Protein AF-0000000072075194 (afdb_homodimer)

Nearest PDB structures (foldseek):
  6dkm-assembly2_D  TM=3.688E-01  e=5.308E+00  synthetic construct

Foldseek 3Di:
DVVVVVVVVVVVVVVVVVVVVVVVVLLVVLCVLLVDLVSLVVLVVLLVQLVLVHDDDDDDPVVSVVSVVSVVVSVVSVVSCCVRPVVSVVVSVVVVVVVVD/DVVVVVVVVVVVVVVVVVVVVVVVVLLVVLCVLLVDLVSLVVLVVLQVQLCLVHDDDDDDPVVSVVSVVSVVVSVVSVVSCCVRPVVSVVVSVVVVVVVVD

pLDDT: mean 93.62, std 7.43, range [58.84, 98.88]

Sequence (202 aa):
MDETYEDDQQQRSAQQAEQELRLQRDIDDIRHVMDSEQGRRVVWDVLTQGKVFGAILPVDALAMAFQEGQRNVSLALFQRVMANCPEQYLKMAAEASEDKVMDETYEDDQQQRSAQQAEQELRLQRDIDDIRHVMDSEQGRRVVWDVLTQGKVFGAILPVDALAMAFQEGQRNVSLALFQRVMANCPEQYLKMAAEASEDKV

Structure (mmCIF, N/CA/C/O backbone):
data_AF-0000000072075194-model_v1
#
loop_
_entity.id
_entity.type
_entity.pdbx_description
1 polymer 'Bbp19-like phage domain-containing protein'
#
loop_
_atom_site.group_PDB
_atom_site.id
_atom_site.type_symbol
_atom_site.label_atom_id
_atom_site.label_alt_id
_atom_site.label_comp_id
_atom_site.label_asym_id
_atom_site.label_entity_id
_atom_site.label_seq_id
_atom_site.pdbx_PDB_ins_code
_atom_site.Cartn_x
_atom_site.Cartn_y
_atom_site.Cartn_z
_atom_site.occupancy
_atom_site.B_iso_or_equiv
_atom_site.auth_seq_id
_atom_site.auth_comp_id
_atom_site.auth_asym_id
_atom_site.auth_atom_id
_atom_site.pdbx_PDB_model_num
ATOM 1 N N . MET A 1 1 ? -2.262 42.562 25.688 1 66.06 1 MET A N 1
ATOM 2 C CA . MET A 1 1 ? -1.32 41.438 25.703 1 66.06 1 MET A CA 1
ATOM 3 C C . MET A 1 1 ? -2.035 40.125 26.031 1 66.06 1 MET A C 1
ATOM 5 O O . MET A 1 1 ? -1.734 39.094 25.438 1 66.06 1 MET A O 1
ATOM 9 N N . ASP A 1 2 ? -3.25 40.219 26.734 1 88.94 2 ASP A N 1
ATOM 10 C CA . ASP A 1 2 ? -3.992 39.062 27.234 1 88.94 2 ASP A CA 1
ATOM 11 C C . ASP A 1 2 ? -4.84 38.438 26.125 1 88.94 2 ASP A C 1
ATOM 13 O O . ASP A 1 2 ? -4.938 37.219 26.016 1 88.94 2 ASP A O 1
ATOM 17 N N . GLU A 1 3 ? -5.246 39.281 25.188 1 91.38 3 GLU A N 1
ATOM 18 C CA . GLU A 1 3 ? -6.109 38.812 24.094 1 91.38 3 GLU A CA 1
ATOM 19 C C . GLU A 1 3 ? -5.32 38 23.062 1 91.38 3 GLU A C 1
ATOM 21 O O . GLU A 1 3 ? -5.824 37 22.531 1 91.38 3 GLU A O 1
ATOM 26 N N . THR A 1 4 ? -4.121 38.438 22.859 1 90.81 4 THR A N 1
ATOM 27 C CA . THR A 1 4 ? -3.242 37.75 21.922 1 90.81 4 THR A CA 1
ATOM 28 C C . THR A 1 4 ? -2.93 36.344 22.406 1 90.81 4 THR A C 1
ATOM 30 O O . THR A 1 4 ? -2.92 35.406 21.609 1 90.81 4 THR A O 1
ATOM 33 N N . TYR A 1 5 ? -2.729 36.312 23.703 1 90.31 5 TYR A N 1
ATOM 34 C CA . TYR A 1 5 ? -2.432 35.031 24.297 1 90.31 5 TYR A CA 1
ATOM 35 C C . TYR A 1 5 ? -3.631 34.094 24.203 1 90.31 5 TYR A C 1
ATOM 37 O O . TYR A 1 5 ? -3.479 32.906 23.906 1 90.31 5 TYR A O 1
ATOM 45 N N . GLU A 1 6 ? -4.832 34.562 24.5 1 90.25 6 GLU A N 1
ATOM 46 C CA . GLU A 1 6 ? -6.047 33.781 24.422 1 90.25 6 GLU A CA 1
ATOM 47 C C . GLU A 1 6 ? -6.305 33.312 23 1 90.25 6 GLU A C 1
ATOM 49 O O . GLU A 1 6 ? -6.734 32.156 22.781 1 90.25 6 GLU A O 1
ATOM 54 N N . ASP A 1 7 ? -6.074 34.156 22 1 90.75 7 ASP A N 1
ATOM 55 C CA . ASP A 1 7 ? -6.223 33.844 20.578 1 90.75 7 ASP A CA 1
ATOM 56 C C . ASP A 1 7 ? -5.23 32.75 20.172 1 90.75 7 ASP A C 1
ATOM 58 O O . ASP A 1 7 ? -5.586 31.812 19.453 1 90.75 7 ASP A O 1
ATOM 62 N N . ASP A 1 8 ? -4.047 32.906 20.672 1 90.88 8 ASP A N 1
ATOM 63 C CA . ASP A 1 8 ? -3.006 31.906 20.391 1 90.88 8 ASP A CA 1
ATOM 64 C C . ASP A 1 8 ? -3.359 30.547 20.984 1 90.88 8 ASP A C 1
ATOM 66 O O . ASP A 1 8 ? -3.16 29.516 20.344 1 90.88 8 ASP A O 1
ATOM 70 N N . GLN A 1 9 ? -3.906 30.594 22.188 1 91.38 9 GLN A N 1
ATOM 71 C CA . GLN A 1 9 ? -4.297 29.359 22.859 1 91.38 9 GLN A CA 1
ATOM 72 C C . GLN A 1 9 ? -5.457 28.688 22.125 1 91.38 9 GLN A C 1
ATOM 74 O O . GLN A 1 9 ? -5.488 27.453 21.984 1 91.38 9 GLN A O 1
ATOM 79 N N . GLN A 1 10 ? -6.434 29.406 21.703 1 91.31 10 GLN A N 1
ATOM 80 C CA . GLN A 1 10 ? -7.582 28.891 20.969 1 91.31 10 GLN A CA 1
ATOM 81 C C . GLN A 1 10 ? -7.152 28.281 19.641 1 91.31 10 GLN A C 1
ATOM 83 O O . GLN A 1 10 ? -7.652 27.219 19.25 1 91.31 10 GLN A O 1
ATOM 88 N N . GLN A 1 11 ? -6.254 29.031 18.969 1 92.06 11 GLN A N 1
ATOM 89 C CA . GLN A 1 11 ? -5.738 28.516 17.719 1 92.06 11 GLN A CA 1
ATOM 90 C C . GLN A 1 11 ? -4.992 27.203 17.922 1 92.06 11 GLN A C 1
ATOM 92 O O . GLN A 1 11 ? -5.172 26.25 17.141 1 92.06 11 GLN A O 1
ATOM 97 N N . ARG A 1 12 ? -4.219 27.203 18.953 1 92.12 12 ARG A N 1
ATOM 98 C CA . ARG A 1 12 ? -3.473 25.984 19.234 1 92.12 12 ARG A CA 1
ATOM 99 C C . ARG A 1 12 ? -4.418 24.844 19.578 1 92.12 12 ARG A C 1
ATOM 101 O O . ARG A 1 12 ? -4.203 23.703 19.156 1 92.12 12 ARG A O 1
ATOM 108 N N . SER A 1 13 ? -5.348 25.062 20.328 1 92.94 13 SER A N 1
ATOM 109 C CA . SER A 1 13 ? -6.344 24.062 20.688 1 92.94 13 SER A CA 1
ATOM 110 C C . SER A 1 13 ? -7.102 23.562 19.453 1 92.94 13 SER A C 1
ATOM 112 O O . SER A 1 13 ? -7.387 22.375 19.328 1 92.94 13 SER A O 1
ATOM 114 N N . ALA A 1 14 ? -7.445 24.484 18.625 1 93.56 14 ALA A N 1
ATOM 115 C CA . ALA A 1 14 ? -8.141 24.125 17.391 1 93.56 14 ALA A CA 1
ATOM 116 C C . ALA A 1 14 ? -7.266 23.25 16.5 1 93.56 14 ALA A C 1
ATOM 118 O O . ALA A 1 14 ? -7.742 22.281 15.906 1 93.56 14 ALA A O 1
ATOM 119 N N . GLN A 1 15 ? -6.062 23.578 16.391 1 92.56 15 GLN A N 1
ATOM 120 C CA . GLN A 1 15 ? -5.125 22.781 15.602 1 92.56 15 GLN A CA 1
ATOM 121 C C . GLN A 1 15 ? -4.965 21.375 16.188 1 92.56 15 GLN A C 1
ATOM 123 O O . GLN A 1 15 ? -4.902 20.391 15.445 1 92.56 15 GLN A O 1
ATOM 128 N N . GLN A 1 16 ? -4.945 21.375 17.438 1 93.81 16 GLN A N 1
ATOM 129 C CA . GLN A 1 16 ? -4.809 20.078 18.094 1 93.81 16 GLN A CA 1
ATOM 130 C C . GLN A 1 16 ? -6.039 19.219 17.859 1 93.81 16 GLN A C 1
ATOM 132 O O . GLN A 1 16 ? -5.918 18.016 17.609 1 93.81 16 GLN A O 1
ATOM 137 N N . ALA A 1 17 ? -7.129 19.797 17.953 1 94.88 17 ALA A N 1
ATOM 138 C CA . ALA A 1 17 ? -8.375 19.078 17.719 1 94.88 17 ALA A CA 1
ATOM 139 C C . ALA A 1 17 ? -8.445 18.547 16.297 1 94.88 17 ALA A C 1
ATOM 141 O O . ALA A 1 17 ? -8.867 17.406 16.062 1 94.88 17 ALA A O 1
ATOM 142 N N . GLU A 1 18 ? -8.031 19.328 15.359 1 92.75 18 GLU A N 1
ATOM 143 C CA . GLU A 1 18 ? -8.016 18.922 13.961 1 92.75 18 GLU A CA 1
ATOM 144 C C . GLU A 1 18 ? -7.066 17.75 13.742 1 92.75 18 GLU A C 1
ATOM 146 O O . GLU A 1 18 ? -7.387 16.812 13.008 1 92.75 18 GLU A O 1
ATOM 151 N N . GLN A 1 19 ? -5.973 17.797 14.359 1 93.94 19 GLN A N 1
ATOM 152 C CA . GLN A 1 19 ? -4.988 16.719 14.234 1 93.94 19 GLN A CA 1
ATOM 153 C C . GLN A 1 19 ? -5.516 15.422 14.82 1 93.94 19 GLN A C 1
ATOM 155 O O . GLN A 1 19 ? -5.309 14.344 14.258 1 93.94 19 GLN A O 1
ATOM 160 N N . GLU A 1 20 ? -6.199 15.562 15.906 1 95.25 20 GLU A N 1
ATOM 161 C CA . GLU A 1 20 ? -6.777 14.383 16.547 1 95.25 20 GLU A CA 1
ATOM 162 C C . GLU A 1 20 ? -7.852 13.75 15.656 1 95.25 20 GLU A C 1
ATOM 164 O O . GLU A 1 20 ? -7.941 12.523 15.555 1 95.25 20 GLU A O 1
ATOM 169 N N . LEU A 1 21 ? -8.648 14.555 15.07 1 95.31 21 LEU A N 1
ATOM 170 C CA . LEU A 1 21 ? -9.68 14.062 14.164 1 95.31 21 LEU A CA 1
ATOM 171 C C . LEU A 1 21 ? -9.062 13.367 12.961 1 95.31 21 LEU A C 1
ATOM 173 O O . LEU A 1 21 ? -9.57 12.344 12.492 1 95.31 21 LEU A O 1
ATOM 177 N N . ARG A 1 22 ? -7.996 13.898 12.477 1 94.62 22 ARG A N 1
ATOM 178 C CA . ARG A 1 22 ? -7.305 13.312 11.336 1 94.62 22 ARG A CA 1
ATOM 179 C C . ARG A 1 22 ? -6.699 11.961 11.695 1 94.62 22 ARG A C 1
ATOM 181 O O . ARG A 1 22 ? -6.766 11.016 10.906 1 94.62 22 ARG A O 1
ATOM 188 N N . LEU A 1 23 ? -6.219 11.93 12.852 1 96.06 23 LEU A N 1
ATOM 189 C CA . LEU A 1 23 ? -5.629 10.68 13.312 1 96.06 23 LEU A CA 1
ATOM 190 C C . LEU A 1 23 ? -6.703 9.602 13.477 1 96.06 23 LEU A C 1
ATOM 192 O O . LEU A 1 23 ? -6.5 8.453 13.086 1 96.06 23 LEU A O 1
ATOM 196 N N . GLN A 1 24 ? -7.797 10 14.055 1 97.62 24 GLN A N 1
ATOM 197 C CA . GLN A 1 24 ? -8.891 9.047 14.219 1 97.62 24 GLN A CA 1
ATOM 198 C C . GLN A 1 24 ? -9.414 8.578 12.859 1 97.62 24 GLN A C 1
ATOM 200 O O . GLN A 1 24 ? -9.75 7.402 12.695 1 97.62 24 GLN A O 1
ATOM 205 N N . ARG A 1 25 ? -9.484 9.438 11.961 1 97.38 25 ARG A N 1
ATOM 206 C CA . ARG A 1 25 ? -9.906 9.094 10.609 1 97.38 25 ARG A CA 1
ATOM 207 C C . ARG A 1 25 ? -8.945 8.094 9.969 1 97.38 25 ARG A C 1
ATOM 209 O O . ARG A 1 25 ? -9.375 7.129 9.336 1 97.38 25 ARG A O 1
ATOM 216 N N . ASP A 1 26 ? -7.688 8.359 10.164 1 97.25 26 ASP A N 1
ATOM 217 C CA . ASP A 1 26 ? -6.672 7.461 9.625 1 97.25 26 ASP A CA 1
ATOM 218 C C . ASP A 1 26 ? -6.805 6.059 10.219 1 97.25 26 ASP A C 1
ATOM 220 O O . ASP A 1 26 ? -6.66 5.062 9.508 1 97.25 26 ASP A O 1
ATOM 224 N N . ILE A 1 27 ? -7.109 6.012 11.445 1 98.56 27 ILE A N 1
ATOM 225 C CA . ILE A 1 27 ? -7.293 4.742 12.133 1 98.56 27 ILE A CA 1
ATOM 226 C C . ILE A 1 27 ? -8.523 4.023 11.578 1 98.56 27 ILE A C 1
ATOM 228 O O . ILE A 1 27 ? -8.461 2.84 11.242 1 98.56 27 ILE A O 1
ATOM 232 N N . ASP A 1 28 ? -9.594 4.758 11.422 1 98.69 28 ASP A N 1
ATOM 233 C CA . ASP A 1 28 ? -10.828 4.176 10.898 1 98.69 28 ASP A CA 1
ATOM 234 C C . ASP A 1 28 ? -10.633 3.674 9.469 1 98.69 28 ASP A C 1
ATOM 236 O O . ASP A 1 28 ? -11.195 2.648 9.086 1 98.69 28 ASP A O 1
ATOM 240 N N . ASP A 1 29 ? -9.836 4.367 8.75 1 98.81 29 ASP A N 1
ATOM 241 C CA . ASP A 1 29 ? -9.602 4.012 7.355 1 98.81 29 ASP A CA 1
ATOM 242 C C . ASP A 1 29 ? -8.906 2.66 7.238 1 98.81 29 ASP A C 1
ATOM 244 O O . ASP A 1 29 ? -9.336 1.795 6.477 1 98.81 29 ASP A O 1
ATOM 248 N N . ILE A 1 30 ? -7.867 2.463 8.008 1 98.88 30 ILE A N 1
ATOM 249 C CA . ILE A 1 30 ? -7.133 1.208 7.887 1 98.88 30 ILE A CA 1
ATOM 250 C C . ILE A 1 30 ? -7.977 0.062 8.438 1 98.88 30 ILE A C 1
ATOM 252 O O . ILE A 1 30 ? -7.945 -1.053 7.914 1 98.88 30 ILE A O 1
ATOM 256 N N . ARG A 1 31 ? -8.781 0.326 9.398 1 98.88 31 ARG A N 1
ATOM 257 C CA . ARG A 1 31 ? -9.688 -0.692 9.93 1 98.88 31 ARG A CA 1
ATOM 258 C C . ARG A 1 31 ? -10.734 -1.085 8.891 1 98.88 31 ARG A C 1
ATOM 260 O O . ARG A 1 31 ? -11.047 -2.268 8.734 1 98.88 31 ARG A O 1
ATOM 267 N N . HIS A 1 32 ? -11.195 -0.114 8.211 1 98.88 32 HIS A N 1
ATOM 268 C CA . HIS A 1 32 ? -12.172 -0.365 7.16 1 98.88 32 HIS A CA 1
ATOM 269 C C . HIS A 1 32 ? -11.602 -1.28 6.086 1 98.88 32 HIS A C 1
ATOM 271 O O . HIS A 1 32 ? -12.242 -2.256 5.688 1 98.88 32 HIS A O 1
ATOM 277 N N . VAL A 1 33 ? -10.414 -1.034 5.59 1 98.88 33 VAL A N 1
ATOM 278 C CA . VAL A 1 33 ? -9.773 -1.83 4.551 1 98.88 33 VAL A CA 1
ATOM 279 C C . VAL A 1 33 ? -9.539 -3.25 5.059 1 98.88 33 VAL A C 1
ATOM 281 O O . VAL A 1 33 ? -9.836 -4.223 4.363 1 98.88 33 VAL A O 1
ATOM 284 N N . MET A 1 34 ? -9.117 -3.33 6.285 1 98.88 34 MET A N 1
ATOM 285 C CA . MET A 1 34 ? -8.719 -4.617 6.848 1 98.88 34 MET A CA 1
ATOM 286 C C . MET A 1 34 ? -9.945 -5.438 7.242 1 98.88 34 MET A C 1
ATOM 288 O O . MET A 1 34 ? -9.828 -6.617 7.578 1 98.88 34 MET A O 1
ATOM 292 N N . ASP A 1 35 ? -11.086 -4.832 7.195 1 98.69 35 ASP A N 1
ATOM 293 C CA . ASP A 1 35 ? -12.312 -5.512 7.605 1 98.69 35 ASP A CA 1
ATOM 294 C C . ASP A 1 35 ? -12.766 -6.512 6.547 1 98.69 35 ASP A C 1
ATOM 296 O O . ASP A 1 35 ? -13.609 -7.371 6.82 1 98.69 35 ASP A O 1
ATOM 300 N N . SER A 1 36 ? -12.266 -6.477 5.391 1 98.56 36 SER A N 1
ATOM 301 C CA . SER A 1 36 ? -12.633 -7.398 4.324 1 98.56 36 SER A CA 1
ATOM 302 C C . SER A 1 36 ? -11.438 -8.258 3.902 1 98.56 36 SER A C 1
ATOM 304 O O . SER A 1 36 ? -10.297 -7.809 3.98 1 98.56 36 SER A O 1
ATOM 306 N N . GLU A 1 37 ? -11.695 -9.445 3.387 1 98.44 37 GLU A N 1
ATOM 307 C CA . GLU A 1 37 ? -10.641 -10.305 2.867 1 98.44 37 GLU A CA 1
ATOM 308 C C . GLU A 1 37 ? -9.961 -9.68 1.652 1 98.44 37 GLU A C 1
ATOM 310 O O . GLU A 1 37 ? -8.75 -9.82 1.469 1 98.44 37 GLU A O 1
ATOM 315 N N . GLN A 1 38 ? -10.766 -9.016 0.866 1 98.62 38 GLN A N 1
ATOM 316 C CA . GLN A 1 38 ? -10.234 -8.336 -0.308 1 98.62 38 GLN A CA 1
ATOM 317 C C . GLN A 1 38 ? -9.203 -7.281 0.09 1 98.62 38 GLN A C 1
ATOM 319 O O . GLN A 1 38 ? -8.125 -7.207 -0.5 1 98.62 38 GLN A O 1
ATOM 324 N N . GLY A 1 39 ? -9.562 -6.453 1.091 1 98.88 39 GLY A N 1
ATOM 325 C CA . GLY A 1 39 ? -8.633 -5.453 1.588 1 98.88 39 GLY A CA 1
ATOM 326 C C . GLY A 1 39 ? -7.363 -6.059 2.158 1 98.88 39 GLY A C 1
ATOM 327 O O . GLY A 1 39 ? -6.262 -5.57 1.888 1 98.88 39 GLY A O 1
ATOM 328 N N . ARG A 1 40 ? -7.48 -7.125 2.9 1 98.81 40 ARG A N 1
ATOM 329 C CA . ARG A 1 40 ? -6.332 -7.793 3.506 1 98.81 40 ARG A CA 1
ATOM 330 C C . ARG A 1 40 ? -5.41 -8.375 2.438 1 98.81 40 ARG A C 1
ATOM 332 O O . ARG A 1 40 ? -4.188 -8.359 2.592 1 98.81 40 ARG A O 1
ATOM 339 N N . ARG A 1 41 ? -5.969 -8.836 1.352 1 98.44 41 ARG A N 1
ATOM 340 C CA . ARG A 1 41 ? -5.125 -9.359 0.281 1 98.44 41 ARG A CA 1
ATOM 341 C C . ARG A 1 41 ? -4.336 -8.242 -0.394 1 98.44 41 ARG A C 1
ATOM 343 O O . ARG A 1 41 ? -3.17 -8.43 -0.752 1 98.44 41 ARG A O 1
ATOM 350 N N . VAL A 1 42 ? -5.008 -7.098 -0.557 1 98.75 42 VAL A N 1
ATOM 351 C CA . VAL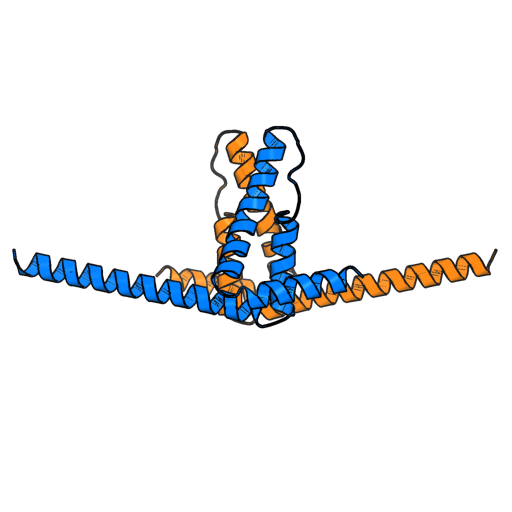 A 1 42 ? -4.316 -5.953 -1.144 1 98.75 42 VAL A CA 1
ATOM 352 C C . VAL A 1 42 ? -3.182 -5.508 -0.226 1 98.75 42 VAL A C 1
ATOM 354 O O . VAL A 1 42 ? -2.066 -5.254 -0.687 1 98.75 42 VAL A O 1
ATOM 357 N N . VAL A 1 43 ? -3.436 -5.418 1.047 1 98.81 43 VAL A N 1
ATOM 358 C CA . VAL A 1 43 ? -2.426 -5.023 2.023 1 98.81 43 VAL A CA 1
ATOM 35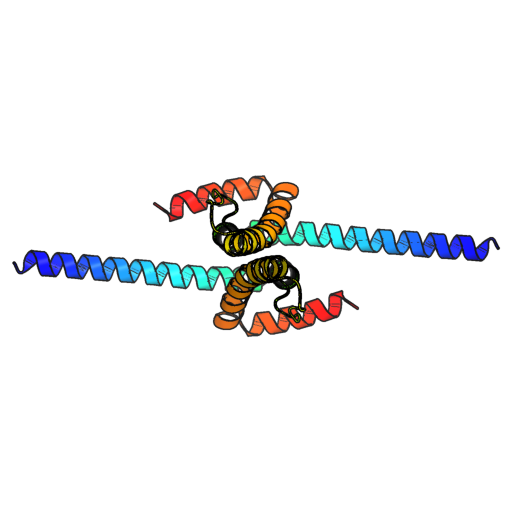9 C C . VAL A 1 43 ? -1.306 -6.062 2.057 1 98.81 43 VAL A C 1
ATOM 361 O O . VAL A 1 43 ? -0.124 -5.707 2.049 1 98.81 43 VAL A O 1
ATOM 364 N N . TRP A 1 44 ? -1.648 -7.297 2.025 1 98.44 44 TRP A N 1
ATOM 365 C CA . TRP A 1 44 ? -0.664 -8.375 2.027 1 98.44 44 TRP A CA 1
ATOM 366 C C . TRP A 1 44 ? 0.271 -8.258 0.827 1 98.44 44 TRP A C 1
ATOM 368 O O . TRP A 1 44 ? 1.484 -8.43 0.959 1 98.44 44 TRP A O 1
ATOM 378 N N . ASP A 1 45 ? -0.264 -7.973 -0.284 1 97.31 45 ASP A N 1
ATOM 379 C CA . ASP A 1 45 ? 0.529 -7.844 -1.502 1 97.31 45 ASP A CA 1
ATOM 380 C C . ASP A 1 45 ? 1.574 -6.742 -1.365 1 97.31 45 ASP A C 1
ATOM 382 O O . ASP A 1 45 ? 2.717 -6.902 -1.8 1 97.31 45 ASP A O 1
ATOM 386 N N . VAL A 1 46 ? 1.178 -5.625 -0.776 1 98.19 46 VAL A N 1
ATOM 387 C CA . VAL A 1 46 ? 2.1 -4.516 -0.568 1 98.19 46 VAL A CA 1
ATOM 388 C C . VAL A 1 46 ? 3.209 -4.938 0.392 1 98.19 46 VAL A C 1
ATOM 390 O O . VAL A 1 46 ? 4.387 -4.664 0.148 1 98.19 46 VAL A O 1
ATOM 393 N N . LEU A 1 47 ? 2.836 -5.609 1.46 1 97.88 47 LEU A N 1
ATOM 394 C CA . LEU A 1 47 ? 3.809 -6.051 2.455 1 97.88 47 LEU A CA 1
ATOM 395 C C . LEU A 1 47 ? 4.793 -7.047 1.849 1 97.88 47 LEU A C 1
ATOM 397 O O . LEU A 1 47 ? 5.988 -7.004 2.148 1 97.88 47 LEU A O 1
ATOM 401 N N . THR A 1 48 ? 4.273 -7.934 1.013 1 95.44 48 THR A N 1
ATOM 402 C CA . THR A 1 48 ? 5.098 -8.945 0.356 1 95.44 48 THR A CA 1
ATOM 403 C C . THR A 1 48 ? 6.059 -8.297 -0.636 1 95.44 48 THR A C 1
ATOM 405 O O . THR A 1 48 ? 7.238 -8.648 -0.683 1 95.44 48 THR A O 1
ATOM 408 N N . GLN A 1 49 ? 5.59 -7.336 -1.358 1 94.94 49 GLN A N 1
ATOM 409 C CA . GLN A 1 49 ? 6.418 -6.625 -2.326 1 94.94 49 GLN A CA 1
ATOM 410 C C . GLN A 1 49 ? 7.582 -5.918 -1.639 1 94.94 49 GLN A C 1
ATOM 412 O O . GLN A 1 49 ? 8.68 -5.848 -2.186 1 94.94 49 GLN A O 1
ATOM 417 N N . GLY A 1 50 ? 7.324 -5.422 -0.452 1 95.94 50 GLY A N 1
ATOM 418 C CA . GLY A 1 50 ? 8.359 -4.73 0.299 1 95.94 50 GLY A CA 1
ATOM 419 C C . GLY A 1 50 ? 9.242 -5.672 1.101 1 95.94 50 GLY A C 1
ATOM 420 O O . GLY A 1 50 ? 10.148 -5.227 1.808 1 95.94 50 GLY A O 1
ATOM 421 N N . LYS A 1 51 ? 8.875 -6.965 1.05 1 94.12 51 LYS A N 1
ATOM 422 C CA . LYS A 1 51 ? 9.664 -8.008 1.698 1 94.12 51 LYS A CA 1
ATOM 423 C C . LYS A 1 51 ? 9.75 -7.777 3.203 1 94.12 51 LYS A C 1
ATOM 425 O O . LYS A 1 51 ? 10.82 -7.945 3.801 1 94.12 51 LYS A O 1
ATOM 430 N N . VAL A 1 52 ? 8.68 -7.395 3.789 1 93.44 52 VAL A N 1
ATOM 431 C CA . VAL A 1 52 ? 8.609 -7.109 5.219 1 93.44 52 VAL A CA 1
ATOM 432 C C . VAL A 1 52 ? 8.852 -8.391 6.012 1 93.44 52 VAL A C 1
ATOM 434 O O . VAL A 1 52 ? 9.383 -8.344 7.125 1 93.44 52 VAL A O 1
ATOM 437 N N . PHE A 1 53 ? 8.516 -9.469 5.457 1 88 53 PHE A N 1
ATOM 438 C CA . PHE A 1 53 ? 8.57 -10.727 6.195 1 88 53 PHE A CA 1
ATOM 439 C C . PHE A 1 53 ? 9.828 -11.508 5.832 1 88 53 PHE A C 1
ATOM 441 O O . PHE A 1 53 ? 9.992 -12.656 6.254 1 88 53 PHE A O 1
ATOM 448 N N . GLY A 1 54 ? 10.586 -10.992 4.973 1 82.62 54 GLY A N 1
ATOM 449 C CA . GLY A 1 54 ? 11.766 -11.719 4.523 1 82.62 54 GLY A CA 1
ATOM 450 C C . GLY A 1 54 ? 13.062 -11.117 5.023 1 82.62 54 GLY A C 1
ATOM 451 O O . GLY A 1 54 ? 13.086 -9.984 5.492 1 82.62 54 GLY A O 1
ATOM 452 N N . ALA A 1 55 ? 14.078 -12.008 4.996 1 76.19 55 ALA A N 1
ATOM 453 C CA . ALA A 1 55 ? 15.422 -11.547 5.316 1 76.19 55 ALA A CA 1
ATOM 454 C C . ALA A 1 55 ? 15.992 -10.68 4.195 1 76.19 55 ALA A C 1
ATOM 456 O O . ALA A 1 55 ? 15.641 -10.859 3.025 1 76.19 55 ALA A O 1
ATOM 457 N N . ILE A 1 56 ? 16.516 -9.547 4.574 1 71.88 56 ILE A N 1
ATOM 458 C CA . ILE A 1 56 ? 17.266 -8.781 3.584 1 71.88 56 ILE A CA 1
ATOM 459 C C . ILE A 1 56 ? 18.625 -9.422 3.355 1 71.88 56 ILE A C 1
ATOM 461 O O . ILE A 1 56 ? 19.422 -9.562 4.293 1 71.88 56 ILE A O 1
ATOM 465 N N . LEU A 1 57 ? 18.703 -10.055 2.201 1 73.81 57 LEU A N 1
ATOM 466 C CA . LEU A 1 57 ? 19.969 -10.742 1.91 1 73.81 57 LEU A CA 1
ATOM 467 C C . LEU A 1 57 ? 21.047 -9.742 1.527 1 73.81 57 LEU A C 1
ATOM 469 O O . LEU A 1 57 ? 20.75 -8.688 0.953 1 73.81 57 LEU A O 1
ATOM 473 N N . PRO A 1 58 ? 22.25 -10.102 1.916 1 74.88 58 PRO A N 1
ATOM 474 C CA . PRO A 1 58 ? 23.391 -9.242 1.601 1 74.88 58 PRO A CA 1
ATOM 475 C C . PRO A 1 58 ? 23.547 -9 0.101 1 74.88 58 PRO A C 1
ATOM 477 O O . PRO A 1 58 ? 23.469 -9.945 -0.689 1 74.88 58 PRO A O 1
ATOM 480 N N . VAL A 1 59 ? 23.5 -7.828 -0.21 1 82 59 VAL A N 1
ATOM 481 C CA . VAL A 1 59 ? 23.719 -7.355 -1.574 1 82 59 VAL A CA 1
ATOM 482 C C . VAL A 1 59 ? 24.641 -6.137 -1.562 1 82 59 VAL A C 1
ATOM 484 O O . VAL A 1 59 ? 25.109 -5.719 -0.502 1 82 59 VAL A O 1
ATOM 487 N N . ASP A 1 60 ? 25.016 -5.676 -2.664 1 92.19 60 ASP A N 1
ATOM 488 C CA . ASP A 1 60 ? 25.781 -4.438 -2.689 1 92.19 60 ASP A CA 1
ATOM 489 C C . ASP A 1 60 ? 25 -3.291 -2.055 1 92.19 60 ASP A C 1
ATOM 491 O O . ASP A 1 60 ? 23.797 -3.422 -1.799 1 92.19 60 ASP A O 1
ATOM 495 N N . ALA A 1 61 ? 25.797 -2.258 -1.817 1 92.88 61 ALA A N 1
ATOM 496 C CA . ALA A 1 61 ? 25.25 -1.148 -1.035 1 92.88 61 ALA A CA 1
ATOM 497 C C . ALA A 1 61 ? 24.031 -0.535 -1.72 1 92.88 61 ALA A C 1
ATOM 499 O O . ALA A 1 61 ? 23.062 -0.178 -1.058 1 92.88 61 ALA A O 1
ATOM 500 N N . LEU A 1 62 ? 24.094 -0.421 -3.02 1 93.38 62 LEU A N 1
ATOM 501 C CA . LEU A 1 62 ? 23 0.187 -3.77 1 93.38 62 LEU A CA 1
ATOM 502 C C . LEU A 1 62 ? 21.75 -0.7 -3.738 1 93.38 62 LEU A C 1
ATOM 504 O O . LEU A 1 62 ? 20.641 -0.211 -3.535 1 93.38 62 LEU A O 1
ATOM 508 N N . ALA A 1 63 ? 21.953 -1.937 -3.936 1 93.62 63 ALA A N 1
ATOM 509 C CA . ALA A 1 63 ? 20.859 -2.898 -3.875 1 93.62 63 ALA A CA 1
ATOM 510 C C . ALA A 1 63 ? 20.234 -2.941 -2.48 1 93.62 63 ALA A C 1
ATOM 512 O O . ALA A 1 63 ? 19.016 -3.059 -2.334 1 93.62 63 ALA A O 1
ATOM 513 N N . MET A 1 64 ? 21.094 -2.875 -1.529 1 94.38 64 MET A N 1
ATOM 514 C CA . MET A 1 64 ? 20.609 -2.867 -0.155 1 94.38 64 MET A CA 1
ATOM 515 C C . MET A 1 64 ? 19.75 -1.635 0.109 1 94.38 64 MET A C 1
ATOM 517 O O . MET A 1 64 ? 18.688 -1.732 0.734 1 94.38 64 MET A O 1
ATOM 521 N N . ALA A 1 65 ? 20.219 -0.483 -0.346 1 93.88 65 ALA A N 1
ATOM 522 C CA . ALA A 1 65 ? 19.453 0.747 -0.185 1 93.88 65 ALA A CA 1
ATOM 523 C C . ALA A 1 65 ? 18.094 0.645 -0.887 1 93.88 65 ALA A C 1
ATOM 525 O O . ALA A 1 65 ? 17.078 1.081 -0.35 1 93.88 65 ALA A O 1
ATOM 526 N N . PHE A 1 66 ? 18.062 0.007 -2.059 1 94.75 66 PHE A N 1
ATOM 527 C CA . PHE A 1 66 ? 16.844 -0.193 -2.814 1 94.75 66 PHE A CA 1
ATOM 528 C C . PHE A 1 66 ? 15.867 -1.076 -2.045 1 94.75 66 PHE A C 1
ATOM 530 O O . PHE A 1 66 ? 14.688 -0.747 -1.919 1 94.75 66 PHE A O 1
ATOM 537 N N . GLN A 1 67 ? 16.359 -2.105 -1.523 1 94.44 67 GLN A N 1
ATOM 538 C CA . GLN A 1 67 ? 15.523 -3.033 -0.766 1 94.44 67 GLN A CA 1
ATOM 539 C C . GLN A 1 67 ? 14.984 -2.383 0.507 1 94.44 67 GLN A C 1
ATOM 541 O O . GLN A 1 67 ? 13.836 -2.594 0.883 1 94.44 67 GLN A O 1
ATOM 546 N N . GLU A 1 68 ? 15.891 -1.604 1.108 1 94 68 GLU A N 1
ATOM 547 C CA . GLU A 1 68 ? 15.453 -0.902 2.312 1 94 68 GLU A CA 1
ATOM 548 C C . GLU A 1 68 ? 1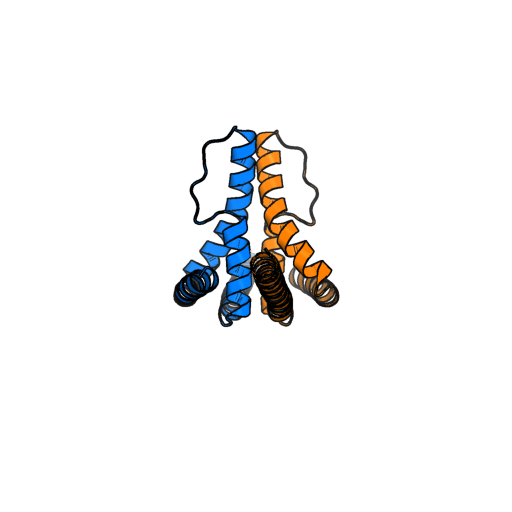4.367 0.121 1.991 1 94 68 GLU A C 1
ATOM 550 O O . GLU A 1 68 ? 13.453 0.34 2.793 1 94 68 GLU A O 1
ATOM 555 N N . GLY A 1 69 ? 14.492 0.733 0.857 1 94.75 69 GLY A N 1
ATOM 556 C CA . GLY A 1 69 ? 13.438 1.627 0.414 1 94.75 69 GLY A CA 1
ATOM 557 C C . GLY A 1 69 ? 12.102 0.931 0.244 1 94.75 69 GLY A C 1
ATOM 558 O O . GLY A 1 69 ? 11.078 1.4 0.756 1 94.75 69 GLY A O 1
ATOM 559 N N . GLN A 1 70 ? 12.242 -0.179 -0.378 1 95.88 70 GLN A N 1
ATOM 560 C CA . GLN A 1 70 ? 11.031 -0.974 -0.534 1 95.88 70 GLN A CA 1
ATOM 561 C C . GLN A 1 70 ? 10.43 -1.331 0.821 1 95.88 70 GLN A C 1
ATOM 563 O O . GLN A 1 70 ? 9.234 -1.135 1.046 1 95.88 70 GLN A O 1
ATOM 568 N N . ARG A 1 71 ? 11.234 -1.758 1.681 1 96.31 71 ARG A N 1
ATOM 569 C CA . ARG A 1 71 ? 10.805 -2.221 2.998 1 96.31 71 ARG A CA 1
ATOM 570 C C . ARG A 1 71 ? 10.219 -1.076 3.818 1 96.31 71 ARG A C 1
ATOM 572 O O . ARG A 1 71 ? 9.273 -1.272 4.578 1 96.31 71 ARG A O 1
ATOM 579 N N . ASN A 1 72 ? 10.742 0.061 3.648 1 96.5 72 ASN A N 1
ATOM 580 C CA . ASN A 1 72 ? 10.312 1.213 4.43 1 96.5 72 ASN A CA 1
ATOM 581 C C . ASN A 1 72 ? 8.844 1.545 4.172 1 96.5 72 ASN A C 1
ATOM 583 O O . ASN A 1 72 ? 8.078 1.771 5.113 1 96.5 72 ASN A O 1
ATOM 587 N N . VAL A 1 73 ? 8.438 1.583 2.939 1 97.44 73 VAL A N 1
ATOM 588 C CA . VAL A 1 73 ? 7.055 1.883 2.58 1 97.44 73 VAL A CA 1
ATOM 589 C C . VAL A 1 73 ? 6.129 0.819 3.162 1 97.44 73 VAL A C 1
ATOM 591 O O . VAL A 1 73 ? 5.113 1.144 3.783 1 97.44 73 VAL A O 1
ATOM 594 N N . SER A 1 74 ? 6.5 -0.367 3.045 1 98.44 74 SER A N 1
ATOM 595 C CA . SER A 1 74 ? 5.668 -1.481 3.484 1 98.44 74 SER A CA 1
ATOM 596 C C . SER A 1 74 ? 5.633 -1.578 5.008 1 98.44 74 SER A C 1
ATOM 598 O O . SER A 1 74 ? 4.602 -1.925 5.59 1 98.44 74 SER A O 1
ATOM 600 N N . LEU A 1 75 ? 6.73 -1.28 5.641 1 97.62 75 LEU A N 1
ATOM 601 C CA . LEU A 1 75 ? 6.789 -1.319 7.098 1 97.62 75 LEU A CA 1
ATOM 602 C C . LEU A 1 75 ? 5.875 -0.26 7.707 1 97.62 75 LEU A C 1
ATOM 604 O O . LEU A 1 75 ? 5.254 -0.495 8.75 1 97.62 75 LEU A O 1
ATOM 608 N N . ALA A 1 76 ? 5.84 0.879 7.051 1 97.94 76 ALA A N 1
ATOM 609 C CA . ALA A 1 76 ? 4.934 1.918 7.527 1 97.94 76 ALA A CA 1
ATOM 610 C C . ALA A 1 76 ? 3.486 1.429 7.52 1 97.94 76 ALA A C 1
ATOM 612 O O . ALA A 1 76 ? 2.748 1.638 8.484 1 97.94 76 ALA A O 1
ATOM 613 N N . LEU A 1 77 ? 3.102 0.78 6.434 1 98.5 77 LEU A N 1
ATOM 614 C CA . LEU A 1 77 ? 1.761 0.213 6.348 1 98.5 77 LEU A CA 1
ATOM 615 C C . LEU A 1 77 ? 1.568 -0.891 7.383 1 98.5 77 LEU A C 1
ATOM 617 O O . LEU A 1 77 ? 0.537 -0.942 8.055 1 98.5 77 LEU A O 1
ATOM 621 N N . PHE A 1 78 ? 2.525 -1.698 7.555 1 98.44 78 PHE A N 1
ATOM 622 C CA . PHE A 1 78 ? 2.473 -2.795 8.516 1 98.44 78 PHE A CA 1
ATOM 623 C C . PHE A 1 78 ? 2.285 -2.266 9.93 1 98.44 78 PHE A C 1
ATOM 625 O O . PHE A 1 78 ? 1.471 -2.791 10.695 1 98.44 78 PHE A O 1
ATOM 632 N N . GLN A 1 79 ? 2.98 -1.281 10.25 1 98.06 79 GLN A N 1
ATOM 633 C CA . GLN A 1 79 ? 2.9 -0.692 11.578 1 98.06 79 GLN A CA 1
ATOM 634 C C . GLN A 1 79 ? 1.509 -0.129 11.852 1 98.06 79 GLN A C 1
ATOM 636 O O . GLN A 1 79 ? 0.982 -0.266 12.961 1 98.06 79 GLN A O 1
ATOM 641 N N . ARG A 1 80 ? 0.938 0.509 10.836 1 98.12 80 ARG A N 1
ATOM 642 C CA . ARG A 1 80 ? -0.426 1.01 10.969 1 98.12 80 ARG A CA 1
ATOM 643 C C . ARG A 1 80 ? -1.4 -0.126 11.258 1 98.12 80 ARG A C 1
ATOM 645 O O . ARG A 1 80 ? -2.252 -0.006 12.141 1 98.12 80 ARG A O 1
ATOM 652 N N . VAL A 1 81 ? -1.25 -1.228 10.547 1 98.62 81 VAL A N 1
ATOM 653 C CA . VAL A 1 81 ? -2.111 -2.393 10.727 1 98.62 81 VAL A CA 1
ATOM 654 C C . VAL A 1 81 ? -1.922 -2.963 12.125 1 98.62 81 VAL A C 1
ATOM 656 O O . VAL A 1 81 ? -2.896 -3.178 12.852 1 98.62 81 VAL A O 1
ATOM 659 N N . MET A 1 82 ? -0.688 -3.115 12.531 1 98.19 82 MET A N 1
ATOM 660 C CA . MET A 1 82 ? -0.386 -3.73 13.82 1 98.19 82 MET A 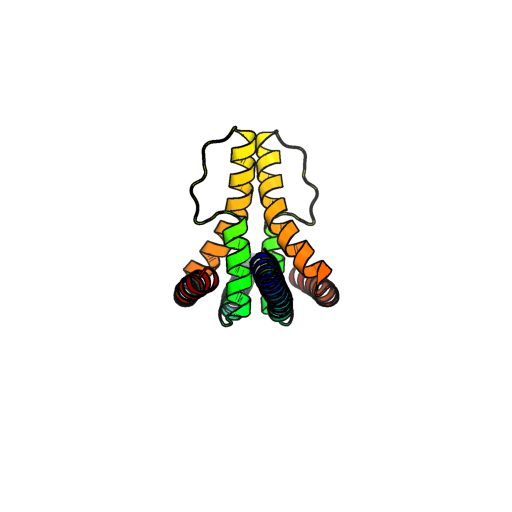CA 1
ATOM 661 C C . MET A 1 82 ? -0.872 -2.855 14.969 1 98.19 82 MET A C 1
ATOM 663 O O . MET A 1 82 ? -1.325 -3.365 15.992 1 98.19 82 MET A O 1
ATOM 667 N N . ALA A 1 83 ? -0.821 -1.589 14.805 1 98.44 83 ALA A N 1
ATOM 668 C CA . ALA A 1 83 ? -1.177 -0.652 15.867 1 98.44 83 ALA A CA 1
ATOM 669 C C . ALA A 1 83 ? -2.691 -0.559 16.031 1 98.44 83 ALA A C 1
ATOM 671 O O . ALA A 1 83 ? -3.189 -0.347 17.141 1 98.44 83 ALA A O 1
ATOM 672 N N . ASN A 1 84 ? -3.396 -0.75 14.969 1 98.62 84 ASN A N 1
ATOM 673 C CA . ASN A 1 84 ? -4.793 -0.334 15.031 1 98.62 84 ASN A CA 1
ATOM 674 C C . ASN A 1 84 ? -5.738 -1.509 14.797 1 98.62 84 ASN A C 1
ATOM 676 O O . ASN A 1 84 ? -6.93 -1.426 15.109 1 98.62 84 ASN A O 1
ATOM 680 N N . CYS A 1 85 ? -5.266 -2.582 14.211 1 98.19 85 CYS A N 1
ATOM 681 C CA . CYS A 1 85 ? -6.125 -3.736 13.969 1 98.19 85 CYS A CA 1
ATOM 682 C C . CYS A 1 85 ? -5.309 -5.023 13.938 1 98.19 85 CYS A C 1
ATOM 684 O O . CYS A 1 85 ? -5.379 -5.781 12.969 1 98.19 85 CYS A O 1
ATOM 686 N N . PRO A 1 86 ? -4.633 -5.395 15.047 1 98 86 PRO A N 1
ATOM 687 C CA . PRO A 1 86 ? -3.77 -6.574 15.102 1 98 86 PRO A CA 1
ATOM 688 C C . PRO A 1 86 ? -4.535 -7.879 14.883 1 98 86 PRO A C 1
ATOM 690 O O . PRO A 1 86 ? -3.977 -8.852 14.367 1 98 86 PRO A O 1
ATOM 693 N N . GLU A 1 87 ? -5.77 -7.895 15.211 1 98.31 87 GLU A N 1
ATOM 694 C CA . GLU A 1 87 ? -6.566 -9.102 15 1 98.31 87 GLU A CA 1
ATOM 695 C C . GLU A 1 87 ? -6.758 -9.375 13.508 1 98.31 87 GLU A C 1
ATOM 697 O O . GLU A 1 87 ? -6.809 -10.531 13.086 1 98.31 87 GLU A O 1
ATOM 702 N N . GLN A 1 88 ? -6.973 -8.305 12.789 1 98.44 88 GLN A N 1
ATOM 703 C CA . GLN A 1 88 ? -7.137 -8.461 11.352 1 98.44 88 GLN A CA 1
ATOM 704 C C . GLN A 1 88 ? -5.824 -8.883 10.688 1 98.44 88 GLN A C 1
ATOM 706 O O . GLN A 1 88 ? -5.828 -9.523 9.641 1 98.44 88 GLN A O 1
ATOM 711 N N . TYR A 1 89 ? -4.691 -8.484 11.258 1 98.06 89 TYR A N 1
ATOM 712 C CA . TYR A 1 89 ? -3.404 -8.969 10.773 1 98.06 89 TYR A CA 1
ATOM 713 C C . TYR A 1 89 ? -3.328 -10.492 10.859 1 98.06 89 TYR A C 1
ATOM 715 O O . TYR A 1 89 ? -2.875 -11.148 9.922 1 98.06 89 TYR A O 1
ATOM 723 N N . LEU A 1 90 ? -3.715 -11.023 11.984 1 97.38 90 LEU A N 1
ATOM 724 C CA . LEU A 1 90 ? -3.674 -12.469 12.18 1 97.38 90 LEU A CA 1
ATOM 725 C C . LEU A 1 90 ? -4.543 -13.188 11.148 1 97.38 90 LEU A C 1
ATOM 727 O O . LEU A 1 90 ? -4.141 -14.211 10.602 1 97.38 90 LEU A O 1
ATOM 731 N N . LYS A 1 91 ? -5.684 -12.617 10.953 1 97.94 91 LYS A N 1
ATOM 732 C CA . LYS A 1 91 ? -6.566 -13.164 9.93 1 97.94 91 LYS A CA 1
ATOM 733 C C . LYS A 1 91 ? -5.914 -13.109 8.555 1 97.94 91 LYS A C 1
ATOM 735 O O . LYS A 1 91 ? -5.977 -14.078 7.793 1 97.94 91 LYS A O 1
ATOM 740 N N . MET A 1 92 ? -5.293 -12.062 8.25 1 98.19 92 MET A N 1
ATOM 741 C CA . MET A 1 92 ? -4.617 -11.852 6.969 1 98.19 92 MET A CA 1
ATOM 742 C C . MET A 1 92 ? -3.525 -12.898 6.754 1 98.19 92 MET A C 1
ATOM 744 O O . MET A 1 92 ? -3.439 -13.5 5.684 1 98.19 92 MET A O 1
ATOM 748 N N . ALA A 1 93 ? -2.725 -13.094 7.781 1 96.12 93 ALA A N 1
ATOM 749 C CA . ALA A 1 93 ? -1.624 -14.047 7.707 1 96.12 93 ALA A CA 1
ATOM 750 C C . ALA A 1 93 ? -2.143 -15.461 7.48 1 96.12 93 ALA A C 1
ATOM 752 O O . ALA A 1 93 ? -1.578 -16.219 6.688 1 96.12 93 ALA A O 1
ATOM 753 N N . ALA A 1 94 ? -3.199 -15.773 8.133 1 97.25 94 ALA A N 1
ATOM 754 C CA . ALA A 1 94 ? -3.809 -17.094 7.977 1 97.25 94 ALA A CA 1
ATOM 755 C C . ALA A 1 94 ? -4.352 -17.281 6.562 1 97.25 94 ALA A C 1
ATOM 757 O O . ALA A 1 94 ? -4.148 -18.328 5.941 1 97.25 94 ALA A O 1
ATOM 758 N N . GLU A 1 95 ? -5.051 -16.328 6.043 1 97.56 95 GLU A N 1
ATOM 759 C CA . GLU A 1 95 ? -5.605 -16.375 4.691 1 97.56 95 GLU A CA 1
ATOM 760 C C . GLU A 1 95 ? -4.5 -16.5 3.648 1 97.56 95 GLU A C 1
ATOM 762 O O . GLU A 1 95 ? -4.645 -17.25 2.676 1 97.56 95 GLU A O 1
ATOM 767 N N . ALA A 1 96 ? -3.387 -15.781 3.834 1 94.06 96 ALA A N 1
ATOM 768 C CA . ALA A 1 96 ? -2.258 -15.82 2.908 1 94.06 96 ALA A CA 1
ATOM 769 C C . ALA A 1 96 ? -1.631 -17.219 2.875 1 94.06 96 ALA A C 1
ATOM 771 O O . ALA A 1 96 ? -1.207 -17.688 1.817 1 94.06 96 ALA A O 1
ATOM 772 N N . SER A 1 97 ? -1.569 -17.797 4.02 1 92.12 97 SER A N 1
ATOM 773 C CA . SER A 1 97 ? -1.011 -19.141 4.105 1 92.12 97 SER A CA 1
ATOM 774 C C . SER A 1 97 ? -1.89 -20.156 3.379 1 92.12 97 SER A C 1
ATOM 776 O O . SER A 1 97 ? -1.39 -21.141 2.836 1 92.12 97 SER A O 1
ATOM 778 N N . GLU A 1 98 ? -3.168 -19.891 3.371 1 89.12 98 GLU A N 1
ATOM 779 C CA . GLU A 1 98 ? -4.117 -20.766 2.693 1 89.12 98 GLU A CA 1
ATOM 780 C C . GLU A 1 98 ? -4.047 -20.594 1.179 1 89.12 98 GLU A C 1
ATOM 782 O O . GLU A 1 98 ? -4.293 -21.547 0.428 1 89.12 98 GLU A O 1
ATOM 787 N N . ASP A 1 99 ? -3.793 -19.406 0.702 1 84.44 99 ASP A N 1
ATOM 788 C CA . ASP A 1 99 ? -3.705 -19.125 -0.727 1 84.44 99 ASP A CA 1
ATOM 789 C C . ASP A 1 99 ? -2.453 -19.75 -1.338 1 84.44 99 ASP A C 1
ATOM 791 O O . ASP A 1 99 ? -2.4 -19.984 -2.547 1 84.44 99 ASP A O 1
ATOM 795 N N . LYS A 1 100 ? -1.4 -19.938 -0.627 1 71.25 100 LYS A N 1
ATOM 796 C CA . LYS A 1 100 ? -0.162 -20.562 -1.097 1 71.25 100 LYS A CA 1
ATOM 797 C C . LYS A 1 100 ? -0.302 -22.078 -1.189 1 71.25 100 LYS A C 1
ATOM 799 O O . LYS A 1 100 ? 0.449 -22.734 -1.915 1 71.25 100 LYS A O 1
ATOM 804 N N . VAL A 1 101 ? -1.297 -22.641 -0.604 1 59.09 101 VAL A N 1
ATOM 805 C CA . VAL A 1 101 ? -1.538 -24.078 -0.659 1 59.09 101 VAL A CA 1
ATOM 806 C C . VAL A 1 101 ? -2.477 -24.391 -1.82 1 59.09 101 VAL A C 1
ATOM 808 O O . VAL A 1 101 ? -3.391 -23.625 -2.121 1 59.09 101 VAL A O 1
ATOM 811 N N . MET B 1 1 ? 2.361 -42.875 -25.75 1 66.38 1 MET B N 1
ATOM 812 C CA . MET B 1 1 ? 2.959 -41.562 -25.953 1 66.38 1 MET B CA 1
ATOM 813 C C . MET B 1 1 ? 1.887 -40.5 -26.031 1 66.38 1 MET B C 1
ATOM 815 O O . MET B 1 1 ? 2.055 -39.406 -25.469 1 66.38 1 MET B O 1
ATOM 819 N N . ASP B 1 2 ? 0.598 -40.906 -26.406 1 89.06 2 ASP B N 1
ATOM 820 C CA . ASP B 1 2 ? -0.509 -39.969 -26.641 1 89.06 2 ASP B CA 1
ATOM 821 C C . ASP B 1 2 ? -1.177 -39.562 -25.328 1 89.06 2 ASP B C 1
ATOM 823 O O . ASP B 1 2 ? -1.543 -38.406 -25.141 1 89.06 2 ASP B O 1
ATOM 827 N N . GLU B 1 3 ? -1.114 -40.469 -24.359 1 91.56 3 GLU B N 1
ATOM 828 C CA . GLU B 1 3 ? -1.764 -40.219 -23.078 1 91.56 3 GLU B CA 1
ATOM 829 C C . GLU B 1 3 ? -0.975 -39.219 -22.25 1 91.56 3 GLU B C 1
ATOM 831 O O . GLU B 1 3 ? -1.561 -38.375 -21.562 1 91.56 3 GLU B O 1
ATOM 836 N N . THR B 1 4 ? 0.318 -39.312 -22.344 1 90.75 4 THR B N 1
ATOM 837 C CA . THR B 1 4 ? 1.197 -38.406 -21.625 1 90.75 4 THR B CA 1
ATOM 838 C C . THR B 1 4 ? 1.011 -36.969 -22.125 1 90.75 4 THR B C 1
ATOM 840 O O . THR B 1 4 ? 0.975 -36.031 -21.328 1 90.75 4 THR B O 1
ATOM 843 N N . TYR B 1 5 ? 0.863 -36.938 -23.406 1 90.56 5 TYR B N 1
ATOM 844 C CA . TYR B 1 5 ? 0.663 -35.625 -24.016 1 90.56 5 TYR B CA 1
ATOM 845 C C . TYR B 1 5 ? -0.672 -35.031 -23.594 1 90.56 5 TYR B C 1
ATOM 847 O O . TYR B 1 5 ? -0.763 -33.812 -23.328 1 90.56 5 TYR B O 1
ATOM 855 N N . GLU B 1 6 ? -1.745 -35.812 -23.594 1 90.31 6 GLU B N 1
ATOM 856 C CA . GLU B 1 6 ? -3.066 -35.344 -23.188 1 90.31 6 GLU B CA 1
ATOM 857 C C . GLU B 1 6 ? -3.068 -34.906 -21.719 1 90.31 6 GLU B C 1
ATOM 859 O O . GLU B 1 6 ? -3.705 -33.906 -21.359 1 90.31 6 GLU B O 1
ATOM 864 N N . ASP B 1 7 ? -2.365 -35.656 -20.844 1 90.81 7 ASP B N 1
ATOM 865 C CA . ASP B 1 7 ? -2.238 -35.312 -19.422 1 90.81 7 ASP B CA 1
ATOM 866 C C . ASP B 1 7 ? -1.482 -34 -19.234 1 90.81 7 ASP B C 1
ATOM 868 O O . ASP B 1 7 ? -1.873 -33.188 -18.406 1 90.81 7 ASP B O 1
ATOM 872 N N . ASP B 1 8 ? -0.488 -33.875 -20 1 90.88 8 ASP B N 1
ATOM 873 C CA . ASP B 1 8 ? 0.305 -32.656 -19.953 1 90.88 8 ASP B CA 1
ATOM 874 C C . ASP B 1 8 ? -0.518 -31.453 -20.391 1 90.88 8 ASP B C 1
ATOM 876 O O . ASP B 1 8 ? -0.437 -30.391 -19.781 1 90.88 8 ASP B O 1
ATOM 880 N N . GLN B 1 9 ? -1.315 -31.656 -21.422 1 91.19 9 GLN B N 1
ATOM 881 C CA . GLN B 1 9 ? -2.156 -30.578 -21.922 1 91.19 9 GLN B CA 1
ATOM 882 C C . GLN B 1 9 ? -3.234 -30.203 -20.906 1 91.19 9 GLN B C 1
ATOM 884 O O . GLN B 1 9 ? -3.535 -29.031 -20.734 1 91.19 9 GLN B O 1
ATOM 889 N N . GLN B 1 10 ? -3.85 -31.156 -20.297 1 91.19 10 GLN B N 1
ATOM 890 C CA . GLN B 1 10 ? -4.871 -30.922 -19.281 1 91.19 10 GLN B CA 1
ATOM 891 C C . GLN B 1 10 ? -4.297 -30.172 -18.078 1 91.19 10 GLN B C 1
ATOM 893 O O . GLN B 1 10 ? -4.938 -29.266 -17.531 1 91.19 10 GLN B O 1
ATOM 898 N N . GLN B 1 11 ? -3.117 -30.625 -17.672 1 92 11 GLN B N 1
ATOM 899 C CA . GLN B 1 11 ? -2.451 -29.969 -16.562 1 92 11 GLN B CA 1
ATOM 900 C C . GLN B 1 11 ? -2.137 -28.516 -16.891 1 92 11 GLN B C 1
ATOM 902 O O . GLN B 1 11 ? -2.354 -27.625 -16.078 1 92 11 GLN B O 1
ATOM 907 N N . ARG B 1 12 ? -1.661 -28.359 -18.109 1 92.12 12 ARG B N 1
ATOM 908 C CA . ARG B 1 12 ? -1.343 -27 -18.531 1 92.12 12 ARG B CA 1
ATOM 909 C C . ARG B 1 12 ? -2.6 -26.141 -18.578 1 92.12 12 ARG B C 1
ATOM 911 O O . ARG B 1 12 ? -2.58 -24.984 -18.172 1 92.12 12 ARG B O 1
ATOM 918 N N . SER B 1 13 ? -3.592 -26.594 -19.062 1 93.19 13 SER B N 1
ATOM 919 C CA . SER B 1 13 ? -4.863 -25.875 -19.125 1 93.19 13 SER B CA 1
ATOM 920 C C . SER B 1 13 ? -5.395 -25.562 -17.734 1 93.19 13 SER B C 1
ATOM 922 O O . SER B 1 13 ? -5.934 -24.484 -17.5 1 93.19 13 SER B O 1
ATOM 924 N N . ALA B 1 14 ? -5.273 -26.5 -16.859 1 93.19 14 ALA B N 1
ATOM 925 C CA . ALA B 1 14 ? -5.707 -26.312 -15.477 1 93.19 14 ALA B CA 1
ATOM 926 C C . ALA B 1 14 ? -4.891 -25.203 -14.797 1 93.19 14 ALA B C 1
ATOM 928 O O . ALA B 1 14 ? -5.441 -24.375 -14.078 1 93.19 14 ALA B O 1
ATOM 929 N N . GLN B 1 15 ? -3.666 -25.219 -15.023 1 92.5 15 GLN B N 1
ATOM 930 C CA . GLN B 1 15 ? -2.797 -24.188 -14.453 1 92.5 15 GLN B CA 1
ATOM 931 C C . GLN B 1 15 ? -3.146 -22.812 -15.008 1 92.5 15 GLN B C 1
ATOM 933 O O . GLN B 1 15 ? -3.156 -21.828 -14.266 1 92.5 15 GLN B O 1
ATOM 938 N N . GLN B 1 16 ? -3.426 -22.844 -16.234 1 93.69 16 GLN B N 1
ATOM 939 C CA . GLN B 1 16 ? -3.789 -21.578 -16.859 1 93.69 16 GLN B CA 1
ATOM 940 C C . GLN B 1 16 ? -5.105 -21.047 -16.297 1 93.69 16 GLN B C 1
ATOM 942 O O . GLN B 1 16 ? -5.234 -19.844 -16.047 1 93.69 16 GLN B O 1
ATOM 947 N N . ALA B 1 17 ? -6.008 -21.891 -16.141 1 94.88 17 ALA B N 1
ATOM 948 C CA . ALA B 1 17 ? -7.301 -21.5 -15.586 1 94.88 17 ALA B CA 1
ATOM 949 C C . ALA B 1 17 ? -7.145 -20.969 -14.164 1 94.88 17 ALA B C 1
ATOM 951 O O . ALA B 1 17 ? -7.766 -19.969 -13.797 1 94.88 17 ALA B O 1
ATOM 952 N N . GLU B 1 18 ? -6.32 -21.578 -13.383 1 92.75 18 GLU B N 1
ATOM 953 C CA . GLU B 1 18 ? -6.066 -21.141 -12.016 1 92.75 18 GLU B CA 1
ATOM 954 C C . GLU B 1 18 ? -5.422 -19.75 -12 1 92.75 18 GLU B C 1
ATOM 956 O O . GLU B 1 18 ? -5.781 -18.906 -11.18 1 92.75 18 GLU B O 1
ATOM 961 N N . GLN B 1 19 ? -4.551 -19.547 -12.859 1 93.88 19 GLN B N 1
ATOM 962 C CA . GLN B 1 19 ? -3.869 -18.266 -12.945 1 93.88 19 GLN B CA 1
ATOM 963 C C . GLN B 1 19 ? -4.84 -17.156 -13.336 1 93.88 19 GLN B C 1
ATOM 965 O O . GLN B 1 19 ? -4.773 -16.047 -12.805 1 93.88 19 GLN B O 1
ATOM 970 N N . GLU B 1 20 ? -5.711 -17.484 -14.227 1 95.31 20 GLU B N 1
ATOM 971 C CA . GLU B 1 20 ? -6.703 -16.5 -14.664 1 95.31 20 GLU B CA 1
ATOM 972 C C . GLU B 1 20 ? -7.652 -16.141 -13.523 1 95.31 20 GLU B C 1
ATOM 974 O O . GLU B 1 20 ? -8.023 -14.977 -13.367 1 95.31 20 GLU B O 1
ATOM 979 N N . LEU B 1 21 ? -8.055 -17.109 -12.789 1 95.38 21 LEU B N 1
ATOM 980 C CA . LEU B 1 21 ? -8.922 -16.859 -11.641 1 95.38 21 LEU B CA 1
ATOM 981 C C . LEU B 1 21 ? -8.219 -15.992 -10.602 1 95.38 21 LEU B C 1
ATOM 983 O O . LEU B 1 21 ? -8.844 -15.117 -9.992 1 95.38 21 LEU B O 1
ATOM 987 N N . ARG B 1 22 ? -6.965 -16.234 -10.422 1 94.44 22 ARG B N 1
ATOM 988 C CA . ARG B 1 22 ? -6.188 -15.453 -9.461 1 94.44 22 ARG B CA 1
ATOM 989 C C . ARG B 1 22 ? -6.051 -14 -9.914 1 94.44 22 ARG B C 1
ATOM 991 O O . ARG B 1 22 ? -6.16 -13.078 -9.102 1 94.44 22 ARG B O 1
ATOM 998 N N . LEU B 1 23 ? -5.887 -13.891 -11.156 1 96 23 LEU B N 1
ATOM 999 C CA . LEU B 1 23 ? -5.766 -12.539 -11.695 1 96 23 LEU B CA 1
ATOM 1000 C C . LEU B 1 23 ? -7.082 -11.781 -11.562 1 96 23 LEU B C 1
ATOM 1002 O O . LEU B 1 23 ? -7.09 -10.602 -11.203 1 96 23 LEU B O 1
ATOM 1006 N N . GLN B 1 24 ? -8.148 -12.445 -11.867 1 97.62 24 GLN B N 1
ATOM 1007 C CA . GLN B 1 24 ? -9.453 -11.812 -11.727 1 97.62 24 GLN B CA 1
ATOM 1008 C C . GLN B 1 24 ? -9.734 -11.445 -10.273 1 97.62 24 GLN B C 1
ATOM 1010 O O . GLN B 1 24 ? -10.297 -10.391 -9.984 1 97.62 24 GLN B O 1
ATOM 1015 N N . ARG B 1 25 ? -9.367 -12.273 -9.406 1 97.25 25 ARG B N 1
ATOM 1016 C CA . ARG B 1 25 ? -9.523 -12 -7.98 1 97.25 25 ARG B CA 1
ATOM 1017 C C . ARG B 1 25 ? -8.719 -10.766 -7.566 1 97.25 25 ARG B C 1
ATOM 1019 O O . ARG B 1 25 ? -9.211 -9.922 -6.816 1 97.25 25 ARG B O 1
ATOM 1026 N N . ASP B 1 26 ? -7.52 -10.711 -8.07 1 97.19 26 ASP B N 1
ATOM 1027 C CA . ASP B 1 26 ? -6.668 -9.57 -7.77 1 97.19 26 ASP B CA 1
ATOM 1028 C C . ASP B 1 26 ? -7.293 -8.266 -8.266 1 97.19 26 ASP B C 1
ATOM 1030 O O . ASP B 1 26 ? -7.238 -7.242 -7.582 1 97.19 26 ASP B O 1
ATOM 1034 N N . ILE B 1 27 ? -7.891 -8.328 -9.375 1 98.56 27 ILE B N 1
ATOM 1035 C CA . ILE B 1 27 ? -8.562 -7.172 -9.961 1 98.56 27 ILE B CA 1
ATOM 1036 C C . ILE B 1 27 ? -9.758 -6.773 -9.094 1 98.56 27 ILE B C 1
ATOM 1038 O O . ILE B 1 27 ? -9.914 -5.602 -8.75 1 98.56 27 ILE B O 1
ATOM 1042 N N . ASP B 1 28 ? -10.523 -7.754 -8.695 1 98.69 28 ASP B N 1
ATOM 1043 C CA . ASP B 1 28 ? -11.695 -7.496 -7.867 1 98.69 28 ASP B CA 1
ATOM 1044 C C . ASP B 1 28 ? -11.289 -6.914 -6.512 1 98.69 28 ASP B C 1
ATOM 1046 O O . ASP B 1 28 ? -11.984 -6.055 -5.969 1 98.69 28 ASP B O 1
ATOM 1050 N N . ASP B 1 29 ? -10.188 -7.359 -6.031 1 98.81 29 ASP B N 1
ATOM 1051 C CA . ASP B 1 29 ? -9.719 -6.91 -4.727 1 98.81 29 ASP B CA 1
ATOM 1052 C C . ASP B 1 29 ? -9.383 -5.422 -4.746 1 98.81 29 ASP B C 1
ATOM 1054 O O . ASP B 1 29 ? -9.812 -4.668 -3.873 1 98.81 29 ASP B O 1
ATOM 1058 N N . ILE B 1 30 ? -8.648 -4.988 -5.742 1 98.88 30 ILE B N 1
ATOM 1059 C CA . ILE B 1 30 ? -8.25 -3.586 -5.773 1 98.88 30 ILE B CA 1
ATOM 1060 C C . ILE B 1 30 ? -9.469 -2.711 -6.062 1 98.88 30 ILE B C 1
ATOM 1062 O O . ILE B 1 30 ? -9.594 -1.606 -5.527 1 98.88 30 ILE B O 1
ATOM 1066 N N . ARG B 1 31 ? -10.398 -3.197 -6.805 1 98.88 31 ARG B N 1
ATOM 1067 C CA . ARG B 1 31 ? -11.633 -2.461 -7.059 1 98.88 31 ARG B CA 1
ATOM 1068 C C . ARG B 1 31 ? -12.453 -2.311 -5.781 1 98.88 31 ARG B C 1
ATOM 1070 O O . ARG B 1 31 ? -13.008 -1.241 -5.512 1 98.88 31 ARG B O 1
ATOM 1077 N N . HIS B 1 32 ? -12.477 -3.348 -5.043 1 98.88 32 HIS B N 1
ATOM 1078 C CA . HIS B 1 32 ? -13.188 -3.316 -3.771 1 98.88 32 HIS B CA 1
ATOM 1079 C C . HIS B 1 32 ? -12.617 -2.248 -2.844 1 98.88 32 HIS B C 1
ATOM 1081 O O . HIS B 1 32 ? -13.367 -1.455 -2.271 1 98.88 32 HIS B O 1
ATOM 1087 N N . VAL B 1 33 ? -11.336 -2.174 -2.664 1 98.88 33 VAL B N 1
ATOM 1088 C CA . VAL B 1 33 ? -10.68 -1.205 -1.79 1 98.88 33 VAL B CA 1
ATOM 1089 C C . VAL B 1 33 ? -10.938 0.211 -2.301 1 98.88 33 VAL B C 1
ATOM 1091 O O . VAL B 1 33 ? -11.297 1.1 -1.524 1 98.88 33 VAL B O 1
ATOM 1094 N N . MET B 1 34 ? -10.859 0.351 -3.584 1 98.88 34 MET B N 1
ATOM 1095 C CA . MET B 1 34 ? -10.953 1.678 -4.188 1 98.88 34 MET B CA 1
ATOM 1096 C C . MET B 1 34 ? -12.406 2.146 -4.246 1 98.88 34 MET B C 1
ATOM 1098 O O . MET B 1 34 ? -12.672 3.309 -4.559 1 98.88 34 MET B O 1
ATOM 1102 N N . ASP B 1 35 ? -13.305 1.28 -3.953 1 98.69 35 ASP B N 1
ATOM 1103 C CA . ASP B 1 35 ? -14.727 1.613 -4.023 1 98.69 35 ASP B CA 1
ATOM 1104 C C . ASP B 1 35 ? -15.141 2.494 -2.85 1 98.69 35 ASP B C 1
ATOM 1106 O O . ASP B 1 35 ? -16.219 3.104 -2.875 1 98.69 35 ASP B O 1
ATOM 1110 N N . SER B 1 36 ? -14.383 2.625 -1.851 1 98.56 36 SER B N 1
ATOM 1111 C CA . SER B 1 36 ? -14.695 3.459 -0.694 1 98.56 36 SER B CA 1
ATOM 1112 C C . SER B 1 36 ? -13.695 4.605 -0.555 1 98.56 36 SER B C 1
ATOM 1114 O O . SER B 1 36 ? -12.531 4.465 -0.925 1 98.56 36 SER B O 1
ATOM 1116 N N . GLU B 1 37 ? -14.117 5.707 0.051 1 98.44 37 GLU B N 1
ATOM 1117 C CA . GLU B 1 37 ? -13.227 6.828 0.317 1 98.44 37 GLU B CA 1
ATOM 1118 C C . GLU B 1 37 ? -12.125 6.438 1.305 1 98.44 37 GLU B C 1
ATOM 1120 O O . GLU B 1 37 ? -10.984 6.891 1.186 1 98.44 37 GLU B O 1
ATOM 1125 N N . GLN B 1 38 ? -12.516 5.617 2.244 1 98.62 38 GLN B N 1
ATOM 1126 C CA . GLN B 1 38 ? -11.547 5.137 3.229 1 98.62 38 GLN B CA 1
ATOM 1127 C C . GLN B 1 38 ? -10.414 4.363 2.557 1 98.62 38 GLN B C 1
ATOM 1129 O O . GLN B 1 38 ? -9.242 4.59 2.857 1 98.62 38 GLN B O 1
ATOM 1134 N N . GLY B 1 39 ? -10.797 3.428 1.656 1 98.88 39 GLY B N 1
ATOM 1135 C CA . GLY B 1 39 ? -9.789 2.686 0.913 1 98.88 39 GLY B CA 1
ATOM 1136 C C . GLY B 1 39 ? -8.898 3.572 0.065 1 98.88 39 GLY B C 1
ATOM 1137 O O . GLY B 1 39 ? -7.68 3.393 0.039 1 98.88 39 GLY B O 1
ATOM 1138 N N . ARG B 1 40 ? -9.461 4.547 -0.592 1 98.81 40 ARG B N 1
ATOM 1139 C CA . ARG B 1 40 ? -8.711 5.465 -1.441 1 98.81 40 ARG B CA 1
ATOM 1140 C C . ARG B 1 40 ? -7.734 6.301 -0.618 1 98.81 40 ARG B C 1
ATOM 1142 O O . ARG B 1 40 ? -6.625 6.59 -1.069 1 98.81 40 ARG B O 1
ATOM 1149 N N . ARG B 1 41 ? -8.102 6.648 0.59 1 98.44 41 ARG B N 1
ATOM 1150 C CA . ARG B 1 41 ? -7.184 7.406 1.437 1 98.44 41 ARG B CA 1
ATOM 1151 C C . ARG B 1 41 ? -5.996 6.551 1.859 1 98.44 41 ARG B C 1
ATOM 1153 O O . ARG B 1 41 ? -4.863 7.039 1.919 1 98.44 41 ARG B O 1
ATOM 1160 N N . VAL B 1 42 ? -6.293 5.273 2.15 1 98.75 42 VAL B N 1
ATOM 1161 C CA . VAL B 1 42 ? -5.211 4.363 2.514 1 98.75 42 VAL B CA 1
ATOM 1162 C C . VAL B 1 42 ? -4.262 4.191 1.331 1 98.75 42 VAL B C 1
ATOM 1164 O O . VAL B 1 42 ? -3.041 4.25 1.494 1 98.75 42 VAL B O 1
ATOM 1167 N N . VAL B 1 43 ? -4.789 3.994 0.16 1 98.81 43 VAL B N 1
ATOM 1168 C CA . VAL B 1 43 ? -3.986 3.834 -1.046 1 98.81 43 VAL B CA 1
ATOM 1169 C C . VAL B 1 43 ? -3.211 5.121 -1.326 1 98.81 43 VAL B C 1
ATOM 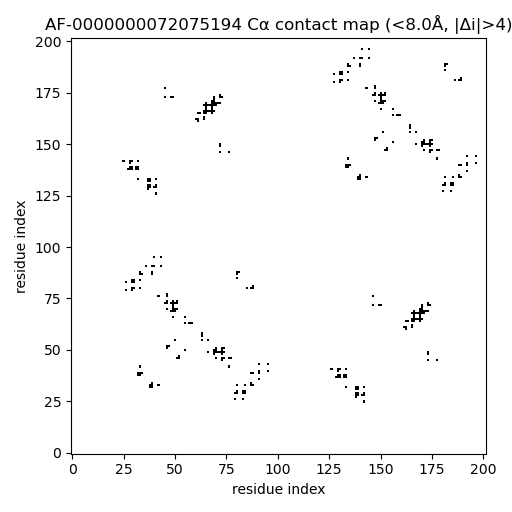1171 O O . VAL B 1 43 ? -2.016 5.078 -1.621 1 98.81 43 VAL B O 1
ATOM 1174 N N . TRP B 1 44 ? -3.838 6.23 -1.177 1 98.38 44 TRP B N 1
ATOM 1175 C CA . TRP B 1 44 ? -3.193 7.52 -1.392 1 98.38 44 TRP B CA 1
ATOM 1176 C C . TRP B 1 44 ? -1.996 7.691 -0.463 1 98.38 44 TRP B C 1
ATOM 1178 O O . TRP B 1 44 ? -0.938 8.164 -0.884 1 98.38 44 TRP B O 1
ATOM 1188 N N . ASP B 1 45 ? -2.143 7.312 0.741 1 97.25 45 ASP B N 1
ATOM 1189 C CA . ASP B 1 45 ? -1.07 7.438 1.725 1 97.25 45 ASP B CA 1
ATOM 1190 C C . ASP B 1 45 ? 0.156 6.629 1.307 1 97.25 45 ASP B C 1
ATOM 1192 O O . ASP B 1 45 ? 1.289 7.094 1.448 1 97.25 45 ASP B O 1
ATOM 1196 N N . VAL B 1 46 ? -0.083 5.43 0.805 1 98.19 46 VAL B N 1
ATOM 1197 C CA . VAL B 1 46 ? 1.011 4.578 0.346 1 98.19 46 VAL B CA 1
ATOM 1198 C C . VAL B 1 46 ? 1.705 5.23 -0.847 1 98.19 46 VAL B C 1
ATOM 1200 O O . VAL B 1 46 ? 2.936 5.273 -0.909 1 98.19 46 VAL B O 1
ATOM 1203 N N . LEU B 1 47 ? 0.923 5.75 -1.776 1 97.81 47 LEU B N 1
ATOM 1204 C CA . LEU B 1 47 ? 1.474 6.383 -2.969 1 97.81 47 LEU B CA 1
ATOM 1205 C C . LEU B 1 47 ? 2.287 7.621 -2.602 1 97.81 47 LEU B C 1
ATOM 1207 O O . LEU B 1 47 ? 3.342 7.871 -3.189 1 97.81 47 LEU B O 1
ATOM 1211 N N . THR B 1 48 ? 1.778 8.383 -1.637 1 95.44 48 THR B N 1
ATOM 1212 C CA . THR B 1 48 ? 2.451 9.594 -1.18 1 95.44 48 THR B CA 1
ATOM 1213 C C . THR B 1 48 ? 3.762 9.25 -0.474 1 95.44 48 THR B C 1
ATOM 1215 O O . THR B 1 48 ? 4.789 9.883 -0.717 1 95.44 48 THR B O 1
ATOM 1218 N N . GLN B 1 49 ? 3.752 8.234 0.317 1 95 49 GLN B N 1
ATOM 1219 C CA . GLN B 1 4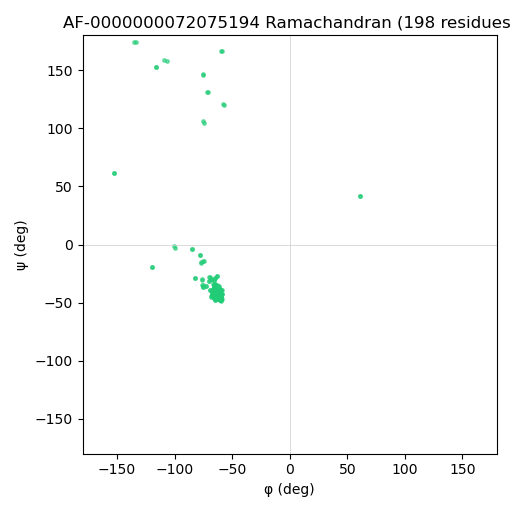9 ? 4.949 7.797 1.031 1 95 49 GLN B CA 1
ATOM 1220 C C . GLN B 1 49 ? 6.047 7.375 0.058 1 95 49 GLN B C 1
ATOM 1222 O O . GLN B 1 49 ? 7.227 7.613 0.307 1 95 49 GLN B O 1
ATOM 1227 N N . GLY B 1 50 ? 5.641 6.781 -1.037 1 95.88 50 GLY B N 1
ATOM 1228 C CA . GLY B 1 50 ? 6.602 6.344 -2.037 1 95.88 50 GLY B CA 1
ATOM 1229 C C . GLY B 1 50 ? 6.988 7.438 -3.014 1 95.88 50 GLY B C 1
ATOM 1230 O O . GLY B 1 50 ? 7.773 7.207 -3.934 1 95.88 50 GLY B O 1
ATOM 1231 N N . LYS B 1 51 ? 6.324 8.602 -2.848 1 94 51 LYS B N 1
ATOM 1232 C CA . LYS B 1 51 ? 6.633 9.781 -3.65 1 94 51 LYS B CA 1
ATOM 1233 C C . LYS B 1 51 ? 6.406 9.508 -5.133 1 94 51 LYS B C 1
ATOM 1235 O O . LYS B 1 51 ? 7.219 9.906 -5.973 1 94 51 LYS B O 1
ATOM 1240 N N . VAL B 1 52 ? 5.359 8.844 -5.445 1 93.5 52 VAL B N 1
ATOM 1241 C CA . VAL B 1 52 ? 5.012 8.492 -6.816 1 93.5 52 VAL B CA 1
ATOM 1242 C C . VAL B 1 52 ? 4.723 9.758 -7.617 1 93.5 52 VAL B C 1
ATOM 1244 O O . VAL B 1 52 ? 4.949 9.805 -8.828 1 93.5 52 VAL B O 1
ATOM 1247 N N . PHE B 1 53 ? 4.27 10.734 -6.96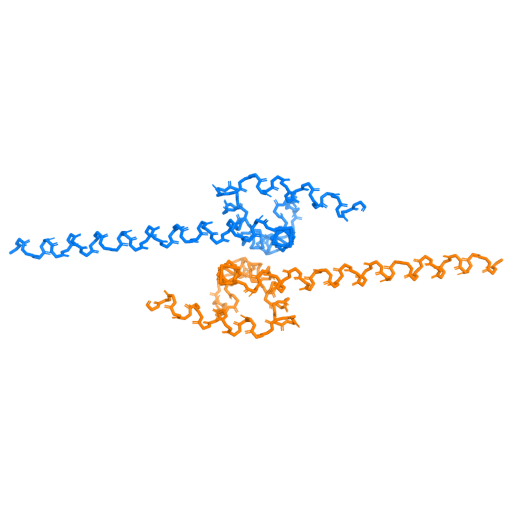1 1 87.75 53 PHE B N 1
ATOM 1248 C CA . PHE B 1 53 ? 3.826 11.938 -7.656 1 87.75 53 PHE B CA 1
ATOM 1249 C C . PHE B 1 53 ? 4.895 13.023 -7.602 1 87.75 53 PHE B C 1
ATOM 1251 O O . PHE B 1 53 ? 4.664 14.156 -8.039 1 87.75 53 PHE B O 1
ATOM 1258 N N . GLY B 1 54 ? 5.93 12.766 -6.949 1 82 54 GLY B N 1
ATOM 1259 C CA . GLY B 1 54 ? 6.957 13.781 -6.781 1 82 54 GLY B CA 1
ATOM 1260 C C . GLY B 1 54 ? 8.203 13.516 -7.609 1 82 54 GLY B C 1
ATOM 1261 O O . GLY B 1 54 ? 8.391 12.406 -8.117 1 82 54 GLY B O 1
ATOM 1262 N N . ALA B 1 55 ? 8.898 14.609 -7.809 1 75.5 55 ALA B N 1
ATOM 1263 C CA . ALA B 1 55 ? 10.195 14.5 -8.477 1 75.5 55 ALA B CA 1
ATOM 1264 C C . ALA B 1 55 ? 11.227 13.836 -7.562 1 75.5 55 ALA B C 1
ATOM 1266 O O . ALA B 1 55 ? 11.148 13.953 -6.34 1 75.5 55 ALA B O 1
ATOM 1267 N N . ILE B 1 56 ? 11.906 12.867 -8.109 1 71.69 56 ILE B N 1
ATOM 1268 C CA . ILE B 1 56 ? 13.055 12.352 -7.371 1 71.69 56 ILE B CA 1
ATOM 1269 C C . ILE B 1 56 ? 14.211 13.344 -7.441 1 71.69 56 ILE B C 1
ATOM 1271 O O . ILE B 1 56 ? 14.68 13.688 -8.531 1 71.69 56 ILE B O 1
ATOM 1275 N N . LEU B 1 57 ? 14.391 14.016 -6.324 1 72.81 57 LEU B N 1
ATOM 1276 C CA . LEU B 1 57 ? 15.445 15.016 -6.312 1 72.81 57 LEU B CA 1
ATOM 1277 C C . LEU B 1 57 ? 16.828 14.359 -6.227 1 72.81 57 LEU B C 1
ATOM 1279 O O . LEU B 1 57 ? 16.969 13.281 -5.645 1 72.81 57 LEU B O 1
ATOM 1283 N N . PRO B 1 58 ? 17.734 15.016 -6.887 1 74.5 58 PRO B N 1
ATOM 1284 C CA . PRO B 1 58 ? 19.109 14.5 -6.879 1 74.5 58 PRO B CA 1
ATOM 1285 C C . PRO B 1 58 ? 19.688 14.359 -5.469 1 74.5 58 PRO B C 1
ATOM 1287 O O . PRO B 1 58 ? 19.531 15.273 -4.652 1 74.5 58 PRO B O 1
ATOM 1290 N N . VAL B 1 59 ? 20.016 13.227 -5.172 1 81.62 59 VAL B N 1
ATOM 1291 C CA . VAL B 1 59 ? 20.672 12.867 -3.916 1 81.62 59 VAL B CA 1
ATOM 1292 C C . VAL B 1 59 ? 21.859 11.938 -4.191 1 81.62 59 VAL B C 1
ATOM 1294 O O . VAL B 1 59 ? 22.156 11.633 -5.352 1 81.62 59 VAL B O 1
ATOM 1297 N N . ASP B 1 60 ? 22.594 11.633 -3.223 1 92.19 60 ASP B N 1
ATOM 1298 C CA . ASP B 1 60 ? 23.641 10.641 -3.43 1 92.19 60 ASP B CA 1
ATOM 1299 C C . ASP B 1 60 ? 23.062 9.305 -3.881 1 92.19 60 ASP B C 1
ATOM 1301 O O . ASP B 1 60 ? 21.844 9.109 -3.826 1 92.19 60 ASP B O 1
ATOM 1305 N N . ALA B 1 61 ? 24.016 8.5 -4.348 1 92.81 61 ALA B N 1
ATOM 1306 C CA . ALA B 1 61 ? 23.609 7.258 -5.008 1 92.81 61 ALA B CA 1
ATOM 1307 C C . ALA B 1 61 ? 22.797 6.375 -4.062 1 92.81 61 ALA B C 1
ATOM 1309 O O . ALA B 1 61 ? 21.812 5.754 -4.473 1 92.81 61 ALA B O 1
ATOM 1310 N N . LEU B 1 62 ? 23.188 6.324 -2.824 1 93.25 62 LEU B N 1
ATOM 1311 C CA . LEU B 1 62 ? 22.516 5.484 -1.847 1 93.25 62 LEU B CA 1
ATOM 1312 C C . LEU B 1 62 ? 21.109 6.016 -1.548 1 93.25 62 LEU B C 1
ATOM 1314 O O . LEU B 1 62 ? 20.156 5.25 -1.486 1 93.25 62 LEU B O 1
ATOM 1318 N N . ALA B 1 63 ? 21.031 7.266 -1.365 1 93.5 63 ALA B N 1
ATOM 1319 C CA . ALA B 1 63 ? 19.734 7.906 -1.124 1 93.5 63 ALA B CA 1
ATOM 1320 C C . ALA B 1 63 ? 18.812 7.746 -2.324 1 93.5 63 ALA B C 1
ATOM 1322 O O . ALA B 1 63 ? 17.609 7.543 -2.164 1 93.5 63 ALA B O 1
ATOM 1323 N N . MET B 1 64 ? 19.391 7.879 -3.449 1 94.31 64 MET B N 1
ATOM 1324 C CA . MET B 1 64 ? 18.594 7.699 -4.664 1 94.31 64 MET B CA 1
ATOM 1325 C C . MET B 1 64 ? 18.047 6.277 -4.746 1 94.31 64 MET B C 1
ATOM 1327 O O . MET B 1 64 ? 16.875 6.078 -5.09 1 94.31 64 MET B O 1
ATOM 1331 N N . ALA B 1 65 ? 18.906 5.305 -4.473 1 93.81 65 ALA B N 1
ATOM 1332 C CA . ALA B 1 65 ? 18.469 3.91 -4.477 1 93.81 65 ALA B CA 1
ATOM 1333 C C . ALA B 1 65 ? 17.344 3.686 -3.463 1 93.81 65 ALA B C 1
ATOM 1335 O O . ALA B 1 65 ? 16.375 2.98 -3.746 1 93.81 65 ALA B O 1
ATOM 1336 N N . PHE B 1 66 ? 17.453 4.336 -2.299 1 94.81 66 PHE B N 1
ATOM 1337 C CA . PHE B 1 66 ? 16.438 4.234 -1.257 1 94.81 66 PHE B CA 1
ATOM 1338 C C . PHE B 1 66 ? 15.109 4.809 -1.737 1 94.81 66 PHE B C 1
ATOM 1340 O O . PHE B 1 66 ? 14.062 4.18 -1.578 1 94.81 66 PHE B O 1
ATOM 1347 N N . GLN B 1 67 ? 15.172 5.906 -2.33 1 94.31 67 GLN B N 1
ATOM 1348 C CA . GLN B 1 67 ? 13.969 6.562 -2.832 1 94.31 67 GLN B CA 1
ATOM 1349 C C . GLN B 1 67 ? 13.328 5.746 -3.953 1 94.31 67 GLN B C 1
ATOM 1351 O O . GLN B 1 67 ? 12.102 5.633 -4.027 1 94.31 67 GLN B O 1
ATOM 1356 N N . GLU B 1 68 ? 14.227 5.207 -4.773 1 93.94 68 GLU B N 1
ATOM 1357 C CA . GLU B 1 68 ? 13.703 4.379 -5.859 1 93.94 68 GLU B CA 1
ATOM 1358 C C . GLU B 1 68 ? 13.031 3.119 -5.32 1 93.94 68 GLU B C 1
ATOM 1360 O O . GLU B 1 68 ? 12.047 2.646 -5.883 1 93.94 68 GLU B O 1
ATOM 1365 N N . GLY B 1 69 ? 13.586 2.602 -4.27 1 94.81 69 GLY B N 1
ATOM 1366 C CA . GLY B 1 69 ? 12.938 1.478 -3.611 1 94.81 69 GLY B CA 1
ATOM 1367 C C . GLY B 1 69 ? 11.547 1.807 -3.1 1 94.81 69 GLY B C 1
ATOM 1368 O O . GLY B 1 69 ? 10.594 1.073 -3.361 1 94.81 69 GLY B O 1
ATOM 1369 N N . GLN B 1 70 ? 11.539 2.934 -2.492 1 95.81 70 GLN B N 1
ATOM 1370 C CA . GLN B 1 70 ? 10.242 3.391 -2.016 1 95.81 70 GLN B CA 1
ATOM 1371 C C . GLN B 1 70 ? 9.25 3.541 -3.17 1 95.81 70 GLN B C 1
ATOM 1373 O O . GLN B 1 70 ? 8.133 3.033 -3.105 1 95.81 70 GLN B O 1
ATOM 1378 N N . ARG B 1 71 ? 9.688 4.133 -4.176 1 96.25 71 ARG B N 1
ATOM 1379 C CA . ARG B 1 71 ? 8.852 4.43 -5.336 1 96.25 71 ARG B CA 1
ATOM 1380 C C . ARG B 1 71 ? 8.406 3.146 -6.027 1 96.25 71 ARG B C 1
ATOM 1382 O O . ARG B 1 71 ? 7.273 3.064 -6.516 1 96.25 71 ARG B O 1
ATOM 1389 N N . ASN B 1 72 ? 9.234 2.193 -6.039 1 96.38 72 ASN B N 1
ATOM 1390 C CA . ASN B 1 72 ? 8.93 0.94 -6.727 1 96.38 72 ASN B CA 1
ATOM 1391 C C . ASN B 1 72 ? 7.719 0.247 -6.113 1 96.38 72 ASN B C 1
ATOM 1393 O O . ASN B 1 72 ? 6.828 -0.208 -6.836 1 96.38 72 ASN B O 1
ATOM 1397 N N . VAL B 1 73 ? 7.66 0.168 -4.828 1 97.38 73 VAL B N 1
ATOM 1398 C CA . VAL B 1 73 ? 6.543 -0.467 -4.141 1 97.38 73 VAL B CA 1
ATOM 1399 C C . VAL B 1 73 ? 5.254 0.292 -4.441 1 97.38 73 VAL B C 1
ATOM 1401 O O . VAL B 1 73 ? 4.238 -0.312 -4.801 1 97.38 73 VAL B O 1
ATOM 1404 N N . SER B 1 74 ? 5.312 1.536 -4.371 1 98.38 74 SER B N 1
ATOM 1405 C CA . SER B 1 74 ? 4.133 2.375 -4.551 1 98.38 74 SER B CA 1
ATOM 1406 C C . SER B 1 74 ? 3.697 2.41 -6.012 1 98.38 74 SER B C 1
ATOM 1408 O O . SER B 1 74 ? 2.502 2.463 -6.309 1 98.38 74 SER B O 1
ATOM 1410 N N . LEU B 1 75 ? 4.656 2.383 -6.914 1 97.5 75 LEU B N 1
ATOM 1411 C CA . LEU B 1 75 ? 4.336 2.393 -8.336 1 97.5 75 LEU B CA 1
ATOM 1412 C C . LEU B 1 75 ? 3.604 1.116 -8.734 1 97.5 75 LEU B C 1
ATOM 1414 O O . LEU B 1 75 ? 2.705 1.151 -9.578 1 97.5 75 LEU B O 1
ATOM 1418 N N . ALA B 1 76 ? 4.012 0.025 -8.133 1 97.88 76 ALA B N 1
ATOM 1419 C CA . ALA B 1 76 ? 3.309 -1.226 -8.406 1 97.88 76 ALA B CA 1
ATOM 1420 C C . ALA B 1 76 ? 1.834 -1.118 -8.031 1 97.88 76 ALA B C 1
ATOM 1422 O O . ALA B 1 76 ? 0.959 -1.54 -8.789 1 97.88 76 ALA B O 1
ATOM 1423 N N . LEU B 1 77 ? 1.572 -0.553 -6.863 1 98.5 77 LEU B N 1
ATOM 1424 C CA . LEU B 1 77 ? 0.196 -0.34 -6.43 1 98.5 77 LEU B CA 1
ATOM 1425 C C . LEU B 1 77 ? -0.517 0.646 -7.352 1 98.5 77 LEU B C 1
ATOM 1427 O O . LEU B 1 77 ? -1.661 0.416 -7.746 1 98.5 77 LEU B O 1
ATOM 1431 N N . PHE B 1 78 ? 0.127 1.655 -7.73 1 98.44 78 PHE B N 1
ATOM 1432 C CA . PHE B 1 78 ? -0.437 2.674 -8.609 1 98.44 78 PHE B CA 1
ATOM 1433 C C . PHE B 1 78 ? -0.825 2.072 -9.953 1 98.44 78 PHE B C 1
ATOM 1435 O O . PHE B 1 78 ? -1.906 2.352 -10.477 1 98.44 78 PHE B O 1
ATOM 1442 N N . GLN B 1 79 ? -0.005 1.298 -10.461 1 98.06 79 GLN B N 1
ATOM 1443 C CA . GLN B 1 79 ? -0.256 0.666 -11.75 1 98.06 79 GLN B CA 1
ATOM 1444 C C . GLN B 1 79 ? -1.481 -0.241 -11.688 1 98.06 79 GLN B C 1
ATOM 1446 O O . GLN B 1 79 ? -2.279 -0.279 -12.633 1 98.06 79 GLN B O 1
ATOM 1451 N N . ARG B 1 80 ? -1.597 -0.969 -10.586 1 98.06 80 ARG B N 1
ATOM 1452 C CA . ARG B 1 80 ? -2.779 -1.803 -10.398 1 98.06 80 ARG B CA 1
ATOM 1453 C C . ARG B 1 80 ? -4.051 -0.96 -10.406 1 98.06 80 ARG B C 1
ATOM 1455 O O . ARG B 1 80 ? -5.035 -1.32 -11.047 1 98.06 80 ARG B O 1
ATOM 1462 N N . VAL B 1 81 ? -4.02 0.158 -9.711 1 98.62 81 VAL B N 1
ATOM 1463 C CA . VAL B 1 81 ? -5.164 1.062 -9.641 1 98.62 81 VAL B CA 1
ATOM 1464 C C . VAL B 1 81 ? -5.473 1.615 -11.031 1 98.62 81 VAL B C 1
ATOM 1466 O O . VAL B 1 81 ? -6.617 1.551 -11.492 1 98.62 81 VAL B O 1
ATOM 1469 N N . MET B 1 82 ? -4.453 2.064 -11.711 1 98.19 82 MET B N 1
ATOM 1470 C CA . MET B 1 82 ? -4.641 2.695 -13.016 1 98.19 82 MET B CA 1
ATOM 1471 C C . MET B 1 82 ? -5.16 1.688 -14.039 1 98.19 82 MET B C 1
ATOM 1473 O O . MET B 1 82 ? -5.969 2.033 -14.898 1 98.19 82 MET B O 1
ATOM 1477 N N . ALA B 1 83 ? -4.754 0.486 -13.945 1 98.44 83 ALA B N 1
ATOM 1478 C CA . ALA B 1 83 ? -5.113 -0.542 -14.922 1 98.44 83 ALA B CA 1
ATOM 1479 C C . ALA B 1 83 ? -6.547 -1.022 -14.711 1 98.44 83 ALA B C 1
ATOM 1481 O O . ALA B 1 83 ? -7.23 -1.391 -15.664 1 98.44 83 ALA B O 1
ATOM 1482 N N . ASN B 1 84 ? -6.992 -0.978 -13.5 1 98.62 84 ASN B N 1
ATOM 1483 C CA . ASN B 1 84 ? -8.211 -1.735 -13.227 1 98.62 84 ASN B CA 1
ATOM 1484 C C . ASN B 1 84 ? -9.336 -0.832 -12.727 1 98.62 84 ASN B C 1
ATOM 1486 O O . ASN B 1 84 ? -10.5 -1.225 -12.734 1 98.62 84 ASN B O 1
ATOM 1490 N N . CYS B 1 85 ? -9.023 0.341 -12.25 1 98.19 85 CYS B N 1
ATOM 1491 C CA . CYS B 1 85 ? -10.062 1.247 -11.766 1 98.19 85 CYS B CA 1
ATOM 1492 C C . CYS B 1 85 ? -9.617 2.699 -11.891 1 98.19 85 CYS B C 1
ATOM 1494 O O . CYS B 1 85 ? -9.633 3.445 -10.906 1 98.19 85 CYS B O 1
ATOM 1496 N N . PRO B 1 86 ? -9.344 3.191 -13.125 1 98 86 PRO B N 1
ATOM 1497 C CA . PRO B 1 86 ? -8.852 4.551 -13.352 1 98 86 PRO B CA 1
ATOM 1498 C C . PRO B 1 86 ? -9.844 5.625 -12.914 1 98 86 PRO B C 1
ATOM 1500 O O . PRO B 1 86 ? -9.445 6.719 -12.516 1 98 86 PRO B O 1
ATOM 1503 N N . GLU B 1 87 ? -11.086 5.324 -12.922 1 98.31 87 GLU B N 1
ATOM 1504 C CA . GLU B 1 87 ? -12.086 6.289 -12.477 1 98.31 87 GLU B CA 1
ATOM 1505 C C . GLU B 1 87 ? -11.969 6.547 -10.977 1 98.31 87 GLU B C 1
ATOM 1507 O O . GLU B 1 87 ? -12.203 7.668 -10.516 1 98.31 87 GLU B O 1
ATOM 1512 N N . GLN B 1 88 ? -11.727 5.48 -10.258 1 98.44 88 GLN B N 1
ATOM 1513 C CA . GLN B 1 88 ? -11.562 5.633 -8.82 1 98.44 88 GLN B CA 1
ATOM 1514 C C . GLN B 1 88 ? -10.273 6.387 -8.492 1 98.44 88 GLN B C 1
ATOM 1516 O O . GLN B 1 88 ? -10.188 7.043 -7.449 1 98.44 88 GLN B O 1
ATOM 1521 N N . TYR B 1 89 ? -9.258 6.273 -9.336 1 98.06 89 TYR B N 1
ATOM 1522 C CA . TYR B 1 89 ? -8.062 7.086 -9.164 1 98.06 89 TYR B CA 1
ATOM 1523 C C . TYR B 1 89 ? -8.391 8.57 -9.219 1 98.06 89 TYR B C 1
ATOM 1525 O O . TYR B 1 89 ? -7.906 9.352 -8.406 1 98.06 89 TYR B O 1
ATOM 1533 N N . LEU B 1 90 ? -9.172 8.953 -10.195 1 97.38 90 LEU B N 1
ATOM 1534 C CA . LEU B 1 90 ? -9.547 10.352 -10.352 1 97.38 90 LEU B CA 1
ATOM 1535 C C . LEU B 1 90 ? -10.289 10.859 -9.117 1 97.38 90 LEU B C 1
ATOM 1537 O O . LEU B 1 90 ? -10.039 11.969 -8.656 1 97.38 90 LEU B O 1
ATOM 1541 N N . LYS B 1 91 ? -11.156 10.031 -8.664 1 97.94 91 LYS B N 1
ATOM 1542 C CA . LYS B 1 91 ? -11.867 10.375 -7.441 1 97.94 91 LYS B CA 1
ATOM 1543 C C . LYS B 1 91 ? -10.906 10.539 -6.27 1 97.94 91 LYS B C 1
ATOM 1545 O O . LYS B 1 91 ? -11.023 11.484 -5.488 1 97.94 91 LYS B O 1
ATOM 1550 N N . MET B 1 92 ? -9.992 9.695 -6.148 1 98.12 92 MET B N 1
ATOM 1551 C CA . MET B 1 92 ? -8.992 9.703 -5.086 1 98.12 92 MET B CA 1
ATOM 1552 C C . MET B 1 92 ? -8.188 11 -5.113 1 98.12 92 MET B C 1
ATOM 1554 O O . MET B 1 92 ? -7.996 11.641 -4.078 1 98.12 92 MET B O 1
ATOM 1558 N N . ALA B 1 93 ? -7.73 11.352 -6.301 1 96.06 93 ALA B N 1
ATOM 1559 C CA . ALA B 1 93 ? -6.926 12.562 -6.477 1 96.06 93 ALA B CA 1
ATOM 1560 C C . ALA B 1 93 ? -7.715 13.805 -6.09 1 96.06 93 ALA B C 1
ATOM 1562 O O . ALA B 1 93 ? -7.18 14.711 -5.438 1 96.06 93 ALA B O 1
ATOM 1563 N N . ALA B 1 94 ? -8.945 13.82 -6.453 1 97.19 94 ALA B N 1
ATOM 1564 C CA . ALA B 1 94 ? -9.805 14.945 -6.109 1 97.19 94 ALA B CA 1
ATOM 1565 C C . ALA B 1 94 ? -10.023 15.031 -4.602 1 97.19 94 ALA B C 1
ATOM 1567 O O . ALA B 1 94 ? -9.945 16.125 -4.023 1 97.19 94 ALA B O 1
ATOM 1568 N N . GLU B 1 95 ? -10.305 13.961 -3.959 1 97.5 95 GLU B N 1
ATOM 1569 C CA . GLU B 1 95 ? -10.508 13.914 -2.514 1 97.5 95 GLU B CA 1
ATOM 1570 C C . GLU B 1 95 ? -9.25 14.352 -1.766 1 97.5 95 GLU B C 1
ATOM 1572 O O . GLU B 1 95 ? -9.336 15.062 -0.764 1 97.5 95 GLU B O 1
ATOM 1577 N N . ALA B 1 96 ? -8.07 13.922 -2.24 1 94 96 ALA B N 1
ATOM 1578 C CA . ALA B 1 96 ? -6.801 14.281 -1.616 1 94 96 ALA B CA 1
ATOM 1579 C C . ALA B 1 96 ? -6.559 15.781 -1.693 1 94 96 ALA B C 1
ATOM 1581 O O . ALA B 1 96 ? -6.023 16.375 -0.756 1 94 96 ALA B O 1
ATOM 1582 N N . SER B 1 97 ? -6.918 16.328 -2.797 1 91.75 97 SER B N 1
ATOM 1583 C CA . SER B 1 97 ? -6.762 17.766 -2.973 1 91.75 97 SER B CA 1
ATOM 1584 C C . SER B 1 97 ? -7.664 18.547 -2.02 1 91.75 97 SER B C 1
ATOM 1586 O O . SER B 1 97 ? -7.312 19.641 -1.583 1 91.75 97 SER B O 1
ATOM 1588 N N . GLU B 1 98 ? -8.781 17.953 -1.701 1 88.81 98 GLU B N 1
ATOM 1589 C CA . GLU B 1 98 ? -9.727 18.594 -0.783 1 88.81 98 GLU B CA 1
ATOM 1590 C C . GLU B 1 98 ? -9.25 18.484 0.662 1 88.81 98 GLU B C 1
ATOM 1592 O O . GLU B 1 98 ? -9.523 19.359 1.48 1 88.81 98 GLU B O 1
ATOM 1597 N N . ASP B 1 99 ? -8.609 17.406 1.025 1 84.12 99 ASP B N 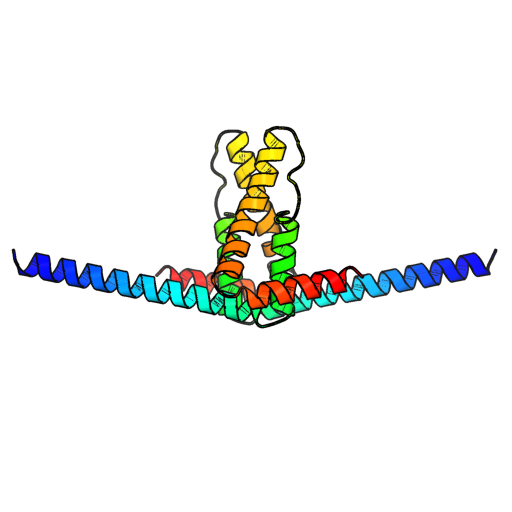1
ATOM 1598 C CA . ASP B 1 99 ? -8.102 17.188 2.379 1 84.12 99 ASP B CA 1
ATOM 1599 C C . ASP B 1 99 ? -6.941 18.125 2.689 1 84.12 99 ASP B C 1
ATOM 1601 O O . ASP B 1 99 ? -6.656 18.406 3.857 1 84.12 99 ASP B O 1
ATOM 1605 N N . LYS B 1 100 ? -6.172 18.562 1.738 1 71 100 LYS B N 1
ATOM 1606 C CA . LYS B 1 100 ? -5.055 19.484 1.914 1 71 100 LYS B CA 1
ATOM 1607 C C . LYS B 1 100 ? -5.547 20.922 2.086 1 71 100 LYS B C 1
ATOM 1609 O O . LYS B 1 100 ? -4.832 21.766 2.635 1 71 100 LYS B O 1
ATOM 1614 N N . VAL B 1 101 ? -6.762 21.188 1.75 1 58.84 101 VAL B N 1
ATOM 1615 C CA . VAL B 1 101 ? -7.344 22.516 1.91 1 58.84 101 VAL B CA 1
ATOM 1616 C C . VAL B 1 101 ? -8.023 22.625 3.271 1 58.84 101 VAL B C 1
ATOM 1618 O O . VAL B 1 101 ? -8.602 21.656 3.762 1 58.84 101 VAL B O 1
#

Organism: Scandinavium goeteborgense (NCBI:txid1851514)

InterPro domains:
  IPR057447 Bbp19-like phage [PF25181] (31-93)

Radius of gyration: 21.45 Å; Cα contacts (8 Å, |Δi|>4): 201; chains: 2; bounding box: 40×83×54 Å

Solvent-accessible surface area (backbone atoms only — not comparable to full-atom values): 10513 Å² total; per-residue (Å²): 117,68,63,59,51,52,50,51,50,50,52,50,50,50,52,48,51,53,51,51,52,50,50,51,49,53,50,51,21,54,45,57,33,44,69,36,72,43,27,29,51,54,52,46,50,47,30,56,72,15,40,64,88,50,82,85,68,93,58,56,70,50,56,42,26,20,49,48,14,17,24,49,51,24,43,55,54,48,49,52,42,56,73,69,36,48,70,46,49,54,51,36,54,53,53,53,58,55,69,76,97,117,68,64,61,52,53,51,50,49,52,51,49,50,51,52,51,52,52,51,51,53,51,50,52,48,54,49,50,21,56,45,56,32,45,71,36,71,44,28,30,52,54,51,46,51,48,29,56,72,14,41,64,87,50,82,83,68,92,58,55,70,48,56,41,26,21,49,49,15,16,23,50,51,25,44,56,54,47,49,53,41,55,74,71,36,48,68,46,50,54,53,36,54,53,53,51,58,54,68,76,98

Secondary structure (DSSP, 8-state):
-HHHHHHHHHHHHHHHHHHHHHHHHHHHHHHHHHTSHHHHHHHHHHHHHTTTTS------HHHHHHHHHHHHHHHHHHHHHHHH-HHHHHHHHHHHHHH--/-HHHHHHHHHHHHHHHHHHHHHHHHHHHHHHHHHTSHHHHHHHHHHHHHTTTTS------HHHHHHHHHHHHHHHHHHHHHHHH-HHHHHHHHHHHHHH--